Protein AF-A0A7J8P9D5-F1 (afdb_monomer_lite)

Radius of gyration: 49.07 Å; chains: 1; bounding box: 117×56×112 Å

Foldseek 3Di:
DLVVVCVPPVDPDDDDCVPVDDDPPDPDDDDDDDDDDDDDDDDDDDDDQDFDQDDFDPVLLVVVVVVVDASQLSSVLCVVLVVPDNVSSVVSCVVCVPPPCSSPRDGDGPDPDDDDDDPPPPPVNVVVVVVVVVVVVVVVVVVVVVVVVVVVVVVVVVVVVVVVVVVVVVVVVVVVVVVVVVVVVVVVVVVVVVVVVVVVVVVVQVVCVVVVHDDPDPDPDDDDDDDDDDDDPDPDDDDPDDVVNVVVVVLVVLCVVPVVCVVVSVLVVVVVCVLVVVCVVPVPDVVSVDDDCPDPSND

Secondary structure (DSSP, 8-state):
-THHHHHHH-------GGG--------------------------------------HHHHHHHHHTT--HHHHHHHHHHTTT--HHHHHHHHHHHTT-TTTTSPP---S--S----S----HHHHHHHHHHHHHHHHHHHHHHHHHHHHHHHHHHHHHHHHHHHHHHHHHHHHHHHHHHHHHHHHHHHHHHHHHHHHHHHHHHHHHHHHTTPPP------PPP---------------TT-HHHHHHHHHHHHHHHTTT-HHHHHHHHHHHHHHHHHHHH-TT-HHHHS--TTSTT--

Sequence (299 aa):
ESDLHTKRTGHTEFIDKTLEAAKPISLEVPKVAKESEEAIAAGSTSEPEEMVVPEVDKKLLEELEAMGFPTARATRAIHFSGNTSLEAAVNWVVEHEADPDIDQMPMVPVNRHVEASKPSLTPEEMKLKAQELRERARKKKEEEERRMEREREKERIRVGKELLEAKRIEEENERKRLVALRKAEKEEEKRAREKIRQKLEEDKAERRRKLGLPPEEPSAAPKPSAPIVEEKKSALPVRPATKAEQMRECLRSLKQNHKDDDAKVKRAFQTLLTYIGNVARNPDEEKFRKIRLNNQTFQ

Organism: Gossypium raimondii (NCBI:txid29730)

InterPro domains:
  IPR009060 UBA-like superfamily [SSF46934] (36-108)
  IPR015940 Ubiquitin-associated domain [PF22562] (57-104)
  IPR015940 Ubiquitin-associated domain [PS50030] (55-96)
  IPR018997 PUB domain [PF09409] (264-299)
  IPR036339 PUB-like domain superfamily [SSF143503] (239-299)

pLDDT: mean 75.5, std 21.48, range [26.22, 97.75]

Structure (mmCIF, N/CA/C/O backbone):
data_AF-A0A7J8P9D5-F1
#
_entry.id   AF-A0A7J8P9D5-F1
#
loop_
_atom_site.group_PDB
_atom_site.id
_atom_site.type_symbol
_atom_site.label_atom_id
_atom_site.label_alt_id
_atom_site.label_comp_id
_atom_site.label_asym_id
_atom_site.label_entity_id
_atom_site.label_seq_id
_atom_site.pdbx_PDB_ins_code
_atom_site.Cartn_x
_atom_site.Cartn_y
_atom_site.Cartn_z
_atom_site.occupancy
_atom_site.B_iso_or_equiv
_atom_site.auth_seq_id
_atom_site.auth_comp_id
_at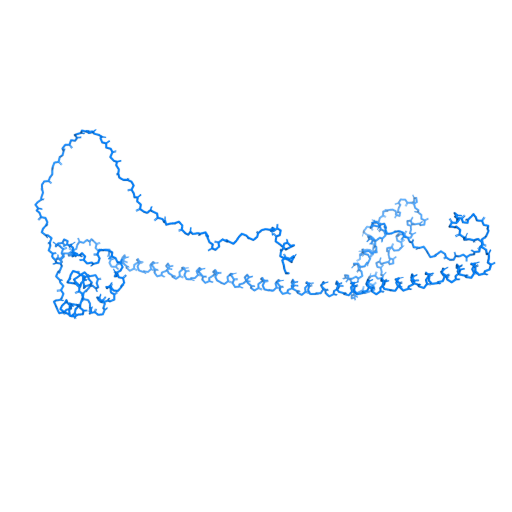om_site.auth_asym_id
_atom_site.auth_atom_id
_atom_site.pdbx_PDB_model_num
ATOM 1 N N . GLU A 1 1 ? -15.928 5.806 -24.383 1.00 53.66 1 GLU A N 1
ATOM 2 C CA . GLU A 1 1 ? -15.922 5.530 -22.925 1.00 53.66 1 GLU A CA 1
ATOM 3 C C . GLU A 1 1 ? -16.354 4.109 -22.549 1.00 53.66 1 GLU A C 1
ATOM 5 O O . GLU A 1 1 ? -15.968 3.641 -21.487 1.00 53.66 1 GLU A O 1
ATOM 10 N N . SER A 1 2 ? -17.054 3.376 -23.421 1.00 51.34 2 SER A N 1
ATOM 11 C CA . SER A 1 2 ? -17.489 1.988 -23.188 1.00 51.34 2 SER A CA 1
ATOM 12 C C . SER A 1 2 ? -16.365 0.936 -23.141 1.00 51.34 2 SER A C 1
ATOM 14 O O . SER A 1 2 ? -16.568 -0.128 -22.572 1.00 51.34 2 SER A O 1
ATOM 16 N N . ASP A 1 3 ? -15.171 1.224 -23.671 1.00 56.97 3 ASP A N 1
ATOM 17 C CA . ASP A 1 3 ? -14.065 0.247 -23.766 1.00 56.97 3 ASP A CA 1
ATOM 18 C C . ASP A 1 3 ? -13.171 0.175 -22.505 1.00 56.97 3 ASP A C 1
ATOM 20 O O . ASP A 1 3 ? -12.377 -0.747 -22.321 1.00 56.97 3 ASP A O 1
ATOM 24 N N . LEU A 1 4 ? -13.300 1.135 -21.581 1.00 60.22 4 LEU A N 1
ATOM 25 C CA . LEU A 1 4 ? -12.548 1.119 -20.316 1.00 60.22 4 LEU A CA 1
ATOM 26 C C . LEU A 1 4 ? -13.222 0.258 -19.237 1.00 60.22 4 LEU A C 1
ATOM 28 O O . LEU A 1 4 ? -12.540 -0.259 -18.352 1.00 60.22 4 LEU A O 1
ATOM 32 N N . HIS A 1 5 ? -14.544 0.083 -19.305 1.00 58.03 5 HIS A N 1
ATOM 33 C CA . HIS A 1 5 ? -15.304 -0.640 -18.284 1.00 58.03 5 HIS A CA 1
ATOM 34 C C . HIS A 1 5 ? -15.152 -2.162 -18.429 1.00 58.03 5 HIS A C 1
ATOM 36 O O . HIS A 1 5 ? -14.848 -2.857 -17.459 1.00 58.03 5 HIS A O 1
ATOM 42 N N . THR A 1 6 ? -15.227 -2.671 -19.660 1.00 60.34 6 THR A N 1
ATOM 43 C CA . THR A 1 6 ? -15.133 -4.101 -19.993 1.00 60.34 6 THR A CA 1
ATOM 44 C C . THR A 1 6 ? -13.783 -4.707 -19.614 1.00 60.34 6 THR A C 1
ATOM 46 O O . THR A 1 6 ? -13.717 -5.848 -19.159 1.00 60.34 6 THR A O 1
ATOM 49 N N . LYS A 1 7 ? -12.694 -3.929 -19.717 1.00 65.31 7 LYS A N 1
ATOM 50 C CA . LYS A 1 7 ? -11.345 -4.387 -19.339 1.00 65.31 7 LYS A CA 1
ATOM 51 C C . LYS A 1 7 ? -11.109 -4.447 -17.829 1.00 65.31 7 LYS A C 1
ATOM 53 O O . LYS A 1 7 ? -10.136 -5.069 -17.410 1.00 65.31 7 LYS A O 1
ATOM 58 N N . ARG A 1 8 ? -11.972 -3.825 -17.013 1.00 58.88 8 ARG A N 1
ATOM 59 C CA . ARG A 1 8 ? -11.829 -3.799 -15.547 1.00 58.88 8 ARG A CA 1
ATOM 60 C C . ARG A 1 8 ? -12.724 -4.808 -14.827 1.00 58.88 8 ARG A C 1
ATOM 62 O O . ARG A 1 8 ? -12.332 -5.285 -13.769 1.00 58.88 8 ARG A O 1
ATOM 69 N N . THR A 1 9 ? -13.901 -5.127 -15.364 1.00 68.75 9 THR A N 1
ATOM 70 C CA . THR A 1 9 ? -14.906 -5.969 -14.679 1.00 68.75 9 THR A CA 1
ATOM 71 C C . THR A 1 9 ? -15.190 -7.303 -15.372 1.00 68.75 9 THR A C 1
ATOM 73 O O . THR A 1 9 ? -15.834 -8.165 -14.776 1.00 68.75 9 THR A O 1
ATOM 76 N N . GLY A 1 10 ? -14.722 -7.505 -16.611 1.00 66.38 10 GLY A N 1
ATOM 77 C CA . GLY A 1 10 ? -14.919 -8.752 -17.363 1.00 66.38 10 GLY A CA 1
ATOM 78 C C . GLY A 1 10 ? -16.377 -9.067 -17.725 1.00 66.38 10 GLY A C 1
ATOM 79 O O . GLY A 1 10 ? -16.640 -10.125 -18.283 1.00 66.38 10 GLY A O 1
ATOM 80 N N . HIS A 1 11 ? -17.320 -8.170 -17.424 1.00 61.81 11 HIS A N 1
ATOM 81 C CA . HIS A 1 11 ? -18.722 -8.286 -17.812 1.00 61.81 11 HIS A CA 1
ATOM 82 C C . HIS A 1 11 ? -18.954 -7.482 -19.089 1.00 61.81 11 HIS A C 1
ATOM 84 O O . HIS A 1 11 ? -18.690 -6.281 -19.132 1.00 61.81 11 HIS A O 1
ATOM 90 N N . THR A 1 12 ? -19.413 -8.162 -20.137 1.00 62.88 12 THR A N 1
ATOM 91 C CA . THR A 1 12 ? -19.649 -7.577 -21.463 1.00 62.88 12 THR A CA 1
ATOM 92 C C . THR A 1 12 ? -21.028 -6.945 -21.608 1.00 62.88 12 THR A C 1
ATOM 94 O O . THR A 1 12 ? -21.230 -6.187 -22.549 1.00 62.88 12 THR A O 1
ATOM 97 N N . GLU A 1 13 ? -21.955 -7.201 -20.680 1.00 57.09 13 GLU A N 1
ATOM 98 C CA . GLU A 1 13 ? -23.316 -6.666 -20.737 1.00 57.09 13 GLU A CA 1
ATOM 99 C C . GLU A 1 13 ? -23.714 -5.986 -19.425 1.00 57.09 13 GLU A C 1
ATOM 101 O O . GLU A 1 13 ? -23.643 -6.566 -18.338 1.00 57.09 13 GLU A O 1
ATOM 106 N N . PHE A 1 14 ? -24.118 -4.722 -19.541 1.00 53.97 14 PHE A N 1
ATOM 107 C CA . PHE A 1 14 ? -24.710 -3.942 -18.464 1.00 53.97 14 PHE A CA 1
ATOM 108 C C . PHE A 1 14 ? -26.198 -4.294 -18.390 1.00 53.97 14 PHE A C 1
ATOM 110 O O . PHE A 1 14 ? -26.999 -3.813 -19.187 1.00 53.97 14 PHE A O 1
ATOM 117 N N . ILE A 1 15 ? -26.557 -5.182 -17.462 1.00 59.28 15 ILE A N 1
ATOM 118 C CA . ILE A 1 15 ? -27.955 -5.523 -17.185 1.00 59.28 15 ILE A CA 1
ATOM 119 C C . ILE A 1 15 ? -28.484 -4.489 -16.193 1.00 59.28 15 ILE A C 1
ATOM 121 O O . ILE A 1 15 ? -28.208 -4.570 -14.993 1.00 59.28 15 ILE A O 1
ATOM 125 N N . ASP A 1 16 ? -29.219 -3.506 -16.703 1.00 58.12 16 ASP A N 1
ATOM 126 C CA . ASP A 1 16 ? -29.874 -2.488 -15.890 1.00 58.12 16 ASP A CA 1
ATOM 127 C C . ASP A 1 16 ? -31.080 -3.114 -15.163 1.00 58.12 16 ASP A C 1
ATOM 129 O O . ASP A 1 16 ? -32.119 -3.402 -15.754 1.00 58.12 16 ASP A O 1
ATOM 133 N N . LYS A 1 17 ? -30.916 -3.404 -13.867 1.00 60.00 17 LYS A N 1
ATOM 134 C CA . LYS A 1 17 ? -31.937 -4.042 -13.006 1.00 60.00 17 LYS A CA 1
ATOM 135 C C . LYS A 1 17 ? -32.927 -3.046 -12.400 1.00 60.00 17 LYS A C 1
ATOM 137 O O . LYS A 1 17 ? -33.720 -3.403 -11.536 1.00 60.00 17 LYS A O 1
ATOM 142 N N . THR A 1 18 ? -32.900 -1.796 -12.848 1.00 56.72 18 THR A N 1
ATOM 143 C CA . THR A 1 18 ? -33.779 -0.729 -12.352 1.00 56.72 18 THR A CA 1
ATOM 144 C C . THR A 1 18 ? -35.230 -0.852 -12.836 1.00 56.72 18 THR A C 1
ATOM 146 O O . THR A 1 18 ? -36.097 -0.151 -12.323 1.00 56.72 18 THR A O 1
ATOM 149 N N . LEU A 1 19 ? -35.521 -1.785 -13.754 1.00 51.50 19 LEU A N 1
ATOM 150 C CA . LEU A 1 19 ? -36.872 -2.086 -14.248 1.00 51.50 19 LEU A CA 1
ATOM 151 C C . LEU A 1 19 ? -37.389 -3.481 -13.855 1.00 51.50 19 LEU A C 1
ATOM 153 O O . LEU A 1 19 ? -38.395 -3.934 -14.404 1.00 51.50 19 LEU A O 1
ATOM 157 N N . GLU A 1 20 ? -36.754 -4.173 -12.902 1.00 50.31 20 GLU A N 1
ATOM 158 C CA . GLU A 1 20 ? -37.342 -5.390 -12.333 1.00 50.31 20 GLU A CA 1
ATOM 159 C C . GLU A 1 20 ? -38.476 -4.989 -11.378 1.00 50.31 20 GLU A C 1
ATOM 161 O O . GLU A 1 20 ? -38.286 -4.753 -10.186 1.00 50.31 20 GLU A O 1
ATOM 166 N N . ALA A 1 21 ? -39.663 -4.824 -11.965 1.00 53.09 21 ALA A N 1
ATOM 167 C CA . ALA A 1 21 ? -40.909 -4.527 -11.283 1.00 53.09 21 ALA A CA 1
ATOM 168 C C . ALA A 1 21 ? -41.077 -5.432 -10.055 1.00 53.09 21 ALA A C 1
ATOM 170 O O . ALA A 1 21 ? -41.112 -6.661 -10.164 1.00 53.09 21 ALA A O 1
ATOM 171 N N . ALA A 1 22 ? -41.189 -4.799 -8.885 1.00 53.84 22 ALA A N 1
ATOM 172 C CA . ALA A 1 22 ? -41.556 -5.450 -7.642 1.00 53.84 22 ALA A CA 1
ATOM 173 C C . ALA A 1 22 ? -42.839 -6.260 -7.868 1.00 53.84 22 ALA A C 1
ATOM 175 O O . ALA A 1 22 ? -43.910 -5.705 -8.120 1.00 53.84 22 ALA A O 1
ATOM 176 N N . LYS A 1 23 ? -42.726 -7.589 -7.810 1.00 53.88 23 LYS A N 1
ATOM 177 C CA . LYS A 1 23 ? -43.894 -8.467 -7.785 1.00 53.88 23 LYS A CA 1
ATOM 178 C C . LYS A 1 23 ? -44.670 -8.153 -6.502 1.00 53.88 23 LYS A C 1
ATOM 180 O O . LYS A 1 23 ? -44.060 -8.204 -5.430 1.00 53.88 23 LYS A O 1
ATOM 185 N N . PRO A 1 24 ? -45.972 -7.830 -6.572 1.00 49.53 24 PRO A N 1
ATOM 186 C CA . PRO A 1 24 ? -46.763 -7.638 -5.370 1.00 49.53 24 PRO A CA 1
ATOM 187 C C . PRO A 1 24 ? -46.817 -8.963 -4.607 1.00 49.53 24 PRO A C 1
ATOM 189 O O . PRO A 1 24 ? -47.145 -10.012 -5.164 1.00 49.53 24 PRO A O 1
ATOM 192 N N . ILE A 1 25 ? -46.447 -8.915 -3.332 1.00 48.81 25 ILE A N 1
ATOM 193 C CA . ILE A 1 25 ? -46.597 -10.030 -2.402 1.00 48.81 25 ILE A CA 1
ATOM 194 C C . ILE A 1 25 ? -48.102 -10.217 -2.191 1.00 48.81 25 ILE A C 1
ATOM 196 O O . ILE A 1 25 ? -48.744 -9.440 -1.491 1.00 48.81 25 ILE A O 1
ATOM 200 N N . SER A 1 26 ? -48.666 -11.222 -2.859 1.00 42.03 26 SER A N 1
ATOM 201 C CA . SER A 1 26 ? -50.060 -11.630 -2.704 1.00 42.03 26 SER A CA 1
ATOM 202 C C . SER A 1 26 ? -50.212 -12.355 -1.365 1.00 42.03 26 SER A C 1
ATOM 204 O O . SER A 1 26 ? -49.822 -13.513 -1.225 1.00 42.03 26 SER A O 1
ATOM 206 N N . LEU A 1 27 ? -50.743 -11.650 -0.368 1.00 46.91 27 LEU A N 1
ATOM 207 C CA . LEU A 1 27 ? -51.207 -12.202 0.904 1.00 46.91 27 LEU A CA 1
ATOM 208 C C . LEU A 1 27 ? -52.627 -12.754 0.707 1.00 46.91 27 LEU A C 1
ATOM 210 O O . LEU A 1 27 ? -53.609 -12.135 1.095 1.00 46.91 27 LEU A O 1
ATOM 214 N N . GLU A 1 28 ? -52.736 -13.928 0.090 1.00 41.03 28 GLU A N 1
ATOM 215 C CA . GLU A 1 28 ? -53.958 -14.734 0.148 1.00 41.03 28 GLU A CA 1
ATOM 216 C C . GLU A 1 28 ? -53.620 -16.123 0.686 1.00 41.03 28 GLU A C 1
ATOM 218 O O . GLU A 1 28 ? -52.941 -16.932 0.053 1.00 41.03 28 GLU A O 1
ATOM 223 N N . VAL A 1 29 ? -54.085 -16.373 1.909 1.00 41.31 29 VAL A N 1
ATOM 224 C CA . VAL A 1 29 ? -54.093 -17.687 2.548 1.00 41.31 29 VAL A CA 1
ATOM 225 C C . VAL A 1 29 ? -55.189 -18.523 1.877 1.00 41.31 29 VAL A C 1
ATOM 227 O O . VAL A 1 29 ? -56.351 -18.111 1.904 1.00 41.31 29 VAL A O 1
ATOM 230 N N . PRO A 1 30 ? -54.884 -19.699 1.300 1.00 33.50 30 PRO A N 1
ATOM 231 C CA . PRO A 1 30 ? -55.913 -20.554 0.734 1.00 33.50 30 PRO A CA 1
ATOM 232 C C . PRO A 1 30 ? -56.702 -21.231 1.861 1.00 33.50 30 PRO A C 1
ATOM 234 O O . PRO A 1 30 ? -56.161 -21.982 2.672 1.00 33.50 30 PRO A O 1
ATOM 237 N N . LYS A 1 31 ? -58.012 -20.978 1.886 1.00 42.66 31 LYS A N 1
ATOM 238 C CA . LYS A 1 31 ? -59.013 -21.696 2.682 1.00 42.66 31 LYS A CA 1
ATOM 239 C C . LYS A 1 31 ? -59.861 -22.559 1.752 1.00 42.66 31 LYS A C 1
ATOM 241 O O . LYS A 1 31 ? -60.672 -21.975 1.052 1.00 42.66 31 LYS A O 1
ATOM 246 N N . VAL A 1 32 ? -59.744 -23.894 1.820 1.00 30.39 32 VAL A N 1
ATOM 247 C CA . VAL A 1 32 ? -60.797 -24.917 1.549 1.00 30.39 32 VAL A CA 1
ATOM 248 C C . VAL A 1 32 ? -60.317 -26.244 2.196 1.00 30.39 32 VAL A C 1
ATOM 250 O O . VAL A 1 32 ? -59.223 -26.684 1.870 1.00 30.39 32 VAL A O 1
ATOM 253 N N . ALA A 1 33 ? -60.900 -26.725 3.312 1.00 29.89 33 ALA A N 1
ATOM 254 C CA . ALA A 1 33 ? -62.003 -27.716 3.466 1.00 29.89 33 ALA A CA 1
ATOM 255 C C . ALA A 1 33 ? -61.646 -29.145 2.952 1.00 29.89 33 ALA A C 1
ATOM 257 O O . ALA A 1 33 ? -61.038 -29.244 1.898 1.00 29.89 33 ALA A O 1
ATOM 258 N N . LYS A 1 34 ? -61.994 -30.295 3.567 1.00 30.23 34 LYS A N 1
ATOM 259 C CA . LYS A 1 34 ? -63.164 -30.681 4.389 1.00 30.23 34 LYS A CA 1
ATOM 260 C C . LYS A 1 34 ? -63.033 -32.159 4.895 1.00 30.23 34 LYS A C 1
ATOM 262 O O . LYS A 1 34 ? -62.259 -32.897 4.300 1.00 30.23 34 LYS A O 1
ATOM 267 N N . GLU A 1 35 ? -63.891 -32.547 5.863 1.00 27.75 35 GLU A N 1
ATOM 268 C CA . GLU A 1 35 ? -64.379 -33.916 6.258 1.00 27.75 35 GLU A CA 1
ATOM 269 C C . GLU A 1 35 ? -63.532 -34.771 7.239 1.00 27.75 35 GLU A C 1
ATOM 271 O O . GLU A 1 35 ? -62.318 -34.808 7.114 1.00 27.75 35 GLU A O 1
ATOM 276 N N . SER A 1 36 ? -64.058 -35.508 8.240 1.00 28.72 36 SER A N 1
ATOM 277 C CA . SER A 1 36 ? -65.415 -35.785 8.779 1.00 28.72 36 SER A CA 1
ATOM 278 C C . SER A 1 36 ? -65.296 -36.679 10.046 1.00 28.72 36 SER A C 1
ATOM 280 O O . SER A 1 36 ? -64.463 -37.577 10.012 1.00 28.72 36 SER A O 1
ATOM 282 N N . GLU A 1 37 ? -66.165 -36.469 11.058 1.00 28.94 37 GLU A N 1
ATOM 283 C CA . GLU A 1 37 ? -66.550 -37.346 12.215 1.00 28.94 37 GLU A CA 1
ATOM 284 C C . GLU A 1 37 ? -65.429 -37.832 13.180 1.00 28.94 37 GLU A C 1
ATOM 286 O O . GLU A 1 37 ? -64.295 -38.029 12.779 1.00 28.94 37 GLU A O 1
ATOM 291 N N . GLU A 1 38 ? -65.577 -38.001 14.502 1.00 28.92 38 GLU A N 1
ATOM 292 C CA . GLU A 1 38 ? -66.699 -38.381 15.372 1.00 28.92 38 GLU A CA 1
ATOM 293 C C . GLU A 1 38 ? -66.294 -38.112 16.857 1.00 28.92 38 GLU A C 1
ATOM 295 O O . GLU A 1 38 ? -65.116 -38.240 17.172 1.00 28.92 38 GLU A O 1
ATOM 300 N N . ALA A 1 39 ? -67.265 -37.764 17.727 1.00 30.02 39 ALA A N 1
ATOM 301 C CA . ALA A 1 39 ? -67.346 -37.895 19.211 1.00 30.02 39 ALA A CA 1
ATOM 302 C C . ALA A 1 39 ? -66.131 -37.500 20.114 1.00 30.02 39 ALA A C 1
ATOM 304 O O . ALA A 1 39 ? -64.988 -37.826 19.850 1.00 30.02 39 ALA A O 1
ATOM 305 N N . ILE A 1 40 ? -66.252 -36.853 21.285 1.00 31.23 40 ILE A N 1
ATOM 306 C CA . ILE A 1 40 ? -67.108 -37.154 22.447 1.00 31.23 40 ILE A CA 1
ATOM 307 C C . ILE A 1 40 ? -67.129 -35.956 23.426 1.00 31.23 40 ILE A C 1
ATOM 309 O O . ILE A 1 40 ? -66.204 -35.151 23.495 1.00 31.23 40 ILE A O 1
ATOM 313 N N . ALA A 1 41 ? -68.206 -35.907 24.205 1.00 28.64 41 ALA A N 1
ATOM 314 C CA . ALA A 1 41 ? -68.632 -34.909 25.179 1.00 28.64 41 ALA A CA 1
ATOM 315 C C . ALA A 1 41 ? -67.698 -34.626 26.376 1.00 28.64 41 ALA A C 1
ATOM 317 O O . ALA A 1 41 ? -67.097 -35.544 26.925 1.00 28.64 41 ALA A O 1
ATOM 318 N N . ALA A 1 42 ? -67.754 -33.388 26.884 1.00 28.92 42 ALA A N 1
ATOM 319 C CA . ALA A 1 42 ? -68.063 -33.079 28.291 1.00 28.92 42 ALA A CA 1
ATOM 320 C C . ALA A 1 42 ? -68.259 -31.560 28.455 1.00 28.92 42 ALA A C 1
ATOM 322 O O . ALA A 1 42 ? -67.351 -30.774 28.194 1.00 28.92 42 ALA A O 1
ATOM 323 N N . GLY A 1 43 ? -69.466 -31.148 28.845 1.00 27.45 43 GLY A N 1
ATOM 324 C CA . GLY A 1 43 ? -69.820 -29.747 29.051 1.00 27.45 43 GLY A CA 1
ATOM 325 C C . GLY A 1 43 ? -69.340 -29.181 30.388 1.00 27.45 43 GLY A C 1
ATOM 326 O O . GLY A 1 43 ? -69.176 -29.906 31.365 1.00 27.45 43 GLY A O 1
ATOM 327 N N . SER A 1 44 ? -69.212 -27.857 30.433 1.00 26.22 44 SER A N 1
ATOM 328 C CA . SER A 1 44 ? -69.461 -27.066 31.636 1.00 26.22 44 SER A CA 1
ATOM 329 C C . SER A 1 44 ? -69.995 -25.703 31.203 1.00 26.22 44 SER A C 1
ATOM 331 O O . SER A 1 44 ? -69.341 -24.963 30.476 1.00 26.22 44 SER A O 1
ATOM 333 N N . THR A 1 45 ? -71.228 -25.426 31.600 1.00 34.88 45 THR A N 1
ATOM 334 C CA . THR A 1 45 ? -71.980 -24.183 31.407 1.00 34.88 45 THR A CA 1
ATOM 335 C C . THR A 1 45 ? -71.454 -23.063 32.308 1.00 34.88 45 THR A C 1
ATOM 337 O O . THR A 1 45 ? -71.314 -23.288 33.509 1.00 34.88 45 THR A O 1
ATOM 340 N N . SER A 1 46 ? -71.279 -21.852 31.771 1.00 28.25 46 SER A N 1
ATOM 341 C CA . SER A 1 46 ? -71.377 -20.597 32.532 1.00 28.25 46 SER A CA 1
ATOM 342 C C . SER A 1 46 ? -71.786 -19.434 31.615 1.00 28.25 46 SER A C 1
ATOM 344 O O . SER A 1 46 ? -71.378 -19.374 30.461 1.00 28.25 46 SER A O 1
ATOM 346 N N . GLU A 1 47 ? -72.650 -18.587 32.163 1.00 30.28 47 GLU A N 1
ATOM 347 C CA . GLU A 1 47 ? -73.489 -17.503 31.620 1.00 30.28 47 GLU A CA 1
ATOM 348 C C . GLU A 1 47 ? -72.749 -16.338 30.901 1.00 30.28 47 GLU A C 1
ATOM 350 O O . GLU A 1 47 ? -71.519 -16.335 30.874 1.00 30.28 47 GLU A O 1
ATOM 355 N N . PRO A 1 48 ? -73.460 -15.386 30.242 1.00 36.88 48 PRO A N 1
ATOM 356 C CA . PRO A 1 48 ? -72.881 -14.515 29.222 1.00 36.88 48 PRO A CA 1
ATOM 357 C C . PRO A 1 48 ? -72.004 -13.425 29.847 1.00 36.88 48 PRO A C 1
ATOM 359 O O . PRO A 1 48 ? -72.447 -12.692 30.728 1.00 36.88 48 PRO A O 1
ATOM 362 N N . GLU A 1 49 ? -70.767 -13.285 29.364 1.00 36.91 49 GLU A N 1
ATOM 363 C CA . GLU A 1 49 ? -69.927 -12.136 29.704 1.00 36.91 49 GLU A CA 1
ATOM 364 C C . GLU A 1 49 ? -70.526 -10.869 29.080 1.00 36.91 49 GLU A C 1
ATOM 366 O O . GLU A 1 49 ? -70.540 -10.686 27.860 1.00 36.91 49 GLU A O 1
ATOM 371 N N . GLU A 1 50 ? -71.054 -9.995 29.932 1.00 45.97 50 GLU A N 1
ATOM 372 C CA . GLU A 1 50 ? -71.526 -8.667 29.558 1.00 45.97 50 GLU A CA 1
ATOM 373 C C . GLU A 1 50 ? -70.318 -7.811 29.140 1.00 45.97 50 GLU A C 1
ATOM 375 O O . GLU A 1 50 ? -69.485 -7.408 29.954 1.00 45.97 50 GLU A O 1
ATOM 380 N N . MET A 1 51 ? -70.187 -7.572 27.834 1.00 45.19 51 MET A N 1
ATOM 381 C CA . MET A 1 51 ? -69.131 -6.736 27.266 1.00 45.19 51 MET A CA 1
ATOM 382 C C . MET A 1 51 ? -69.531 -5.265 27.374 1.00 45.19 51 MET A C 1
ATOM 384 O O . MET A 1 51 ? -70.378 -4.792 26.617 1.00 45.19 51 MET A O 1
ATOM 388 N N . VAL A 1 52 ? -68.926 -4.541 28.317 1.00 55.44 52 VAL A N 1
ATOM 389 C CA . VAL A 1 52 ? -69.224 -3.124 28.569 1.00 55.44 52 VAL A CA 1
ATOM 390 C C . VAL A 1 52 ? -68.039 -2.249 28.157 1.00 55.44 52 VAL A C 1
ATOM 392 O O . VAL A 1 52 ? -66.878 -2.624 28.315 1.00 55.44 52 VAL A O 1
ATOM 395 N N . VAL A 1 53 ? -68.350 -1.080 27.594 1.00 56.88 53 VAL A N 1
ATOM 396 C CA . VAL A 1 53 ? -67.379 -0.064 27.161 1.00 56.88 53 VAL A CA 1
ATOM 397 C C . VAL A 1 53 ? -66.518 0.377 28.357 1.00 56.88 53 VAL A C 1
ATOM 399 O O . VAL A 1 53 ? -67.089 0.682 29.407 1.00 56.88 53 VAL A O 1
ATOM 402 N N . PRO A 1 54 ? -65.175 0.427 28.233 1.00 64.50 54 PRO A N 1
ATOM 403 C CA . PRO A 1 54 ? -64.311 0.849 29.330 1.00 64.50 54 PRO A CA 1
ATOM 404 C C . PRO A 1 54 ? -64.654 2.260 29.819 1.00 64.50 54 PRO A C 1
ATOM 406 O O . PRO A 1 54 ? -64.892 3.175 29.030 1.00 64.50 54 PRO A O 1
ATOM 409 N N . GLU A 1 55 ? -64.660 2.430 31.141 1.00 65.00 55 GLU A N 1
ATOM 410 C CA . GLU A 1 55 ? -64.936 3.711 31.785 1.00 65.00 55 GLU A CA 1
ATOM 411 C C . GLU A 1 55 ? -63.744 4.660 31.578 1.00 65.00 55 GLU A C 1
ATOM 413 O O . GLU A 1 55 ? -62.677 4.500 32.171 1.00 65.00 55 GLU A O 1
ATOM 418 N N . VAL A 1 56 ? -63.917 5.627 30.676 1.00 76.12 56 VAL A N 1
ATOM 419 C CA . VAL A 1 56 ? -62.928 6.657 30.326 1.00 76.12 56 VAL A CA 1
ATOM 420 C C . VAL A 1 56 ? -63.368 8.029 30.832 1.00 76.12 56 VAL A C 1
ATOM 422 O O . VAL A 1 56 ? -64.562 8.303 30.976 1.00 76.12 56 VAL A O 1
ATOM 425 N N . ASP A 1 57 ? -62.402 8.911 31.100 1.00 83.75 57 ASP A N 1
ATOM 426 C CA . ASP A 1 57 ? -62.680 10.267 31.574 1.00 83.75 57 ASP A CA 1
ATOM 427 C C . ASP A 1 57 ? -63.492 11.067 30.549 1.00 83.75 57 ASP A C 1
ATOM 429 O O . ASP A 1 57 ? -63.002 11.435 29.481 1.00 83.75 57 ASP A O 1
ATOM 433 N N . LYS A 1 58 ? -64.739 11.390 30.913 1.00 84.88 58 LYS A N 1
ATOM 434 C CA . LYS A 1 58 ? -65.721 12.046 30.030 1.00 84.88 58 LYS A CA 1
ATOM 435 C C . LYS A 1 58 ? -65.228 13.375 29.453 1.00 84.88 58 LYS A C 1
ATOM 437 O O . LYS A 1 58 ? -65.536 13.690 28.316 1.00 84.88 58 LYS A O 1
ATOM 442 N N . LYS A 1 59 ? -64.412 14.119 30.208 1.00 87.00 59 LYS A N 1
ATOM 443 C CA . LYS A 1 59 ? -63.832 15.395 29.758 1.00 87.00 59 LYS A CA 1
ATOM 444 C C . LYS A 1 59 ? -62.829 15.213 28.615 1.00 87.00 59 LYS A C 1
ATOM 446 O O . LYS A 1 59 ? -62.898 15.933 27.631 1.00 87.00 59 LYS A O 1
ATOM 451 N N . LEU A 1 60 ? -61.931 14.231 28.731 1.00 87.19 60 LEU A N 1
ATOM 452 C CA . LEU A 1 60 ? -60.958 13.921 27.677 1.00 87.19 60 LEU A CA 1
ATOM 453 C C . LEU A 1 60 ? -61.653 13.327 26.448 1.00 87.19 60 LEU A C 1
ATOM 455 O O . LEU A 1 60 ? -61.233 13.575 25.321 1.00 87.19 60 LEU A O 1
ATOM 459 N N . LEU A 1 61 ? -62.729 12.565 26.666 1.00 88.25 61 LEU A N 1
ATOM 460 C CA . LEU A 1 61 ? -63.549 12.019 25.590 1.00 88.25 61 LEU A CA 1
ATOM 461 C C . LEU A 1 61 ? -64.240 13.136 24.795 1.00 88.25 61 LEU A C 1
ATOM 463 O O . LEU A 1 61 ? -64.096 13.172 23.579 1.00 88.25 61 LEU A O 1
ATOM 467 N N . GLU A 1 62 ? -64.904 14.077 25.473 1.00 90.38 62 GLU A N 1
ATOM 468 C CA . GLU A 1 62 ? -65.545 15.242 24.844 1.00 90.38 62 GLU A CA 1
ATOM 469 C C . GLU A 1 62 ? -64.539 16.116 24.075 1.00 90.38 62 GLU A C 1
ATOM 471 O O . GLU A 1 62 ? -64.843 16.593 22.984 1.00 90.38 62 GLU A O 1
ATOM 476 N N . GLU A 1 63 ? -63.325 16.307 24.602 1.00 91.31 63 GLU A N 1
ATOM 477 C CA . GLU A 1 63 ? -62.262 17.064 23.924 1.00 91.31 63 GLU A CA 1
ATOM 478 C C . GLU A 1 63 ? -61.764 16.360 22.650 1.00 91.31 63 GLU A C 1
ATOM 480 O O . GLU A 1 63 ? -61.601 17.007 21.614 1.00 91.31 63 GLU A O 1
ATOM 485 N N . LEU A 1 64 ? -61.573 15.036 22.682 1.00 88.81 64 LEU A N 1
ATOM 486 C CA . LEU A 1 64 ? -61.192 14.259 21.495 1.00 88.81 64 LEU A CA 1
ATOM 487 C C . LEU A 1 64 ? -62.323 14.185 20.459 1.00 88.81 64 LEU A C 1
ATOM 489 O O . LEU A 1 64 ? -62.057 14.245 19.256 1.00 88.81 64 LEU A O 1
ATOM 493 N N . GLU A 1 65 ? -63.576 14.108 20.904 1.00 90.38 65 GLU A N 1
ATOM 494 C CA . GLU A 1 65 ? -64.749 14.194 20.030 1.00 90.38 65 GLU A CA 1
ATOM 495 C C . GLU A 1 65 ? -64.870 15.586 19.394 1.00 90.38 65 GLU A C 1
ATOM 497 O O . GLU A 1 65 ? -65.138 15.695 18.196 1.00 90.38 65 GLU A O 1
ATOM 502 N N . ALA A 1 66 ? -64.583 16.655 20.146 1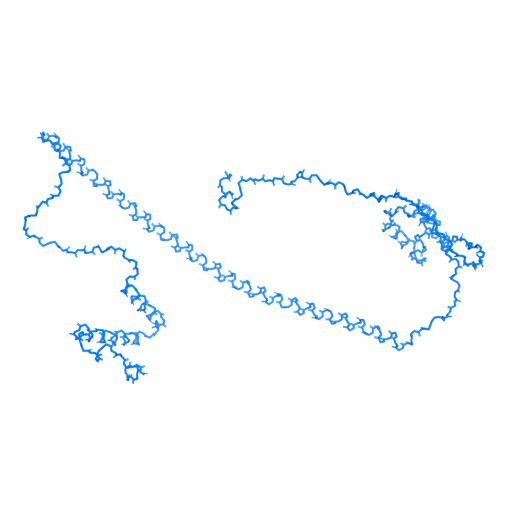.00 91.25 66 ALA A N 1
ATOM 503 C CA . ALA A 1 66 ? -64.531 18.021 19.626 1.00 91.25 66 ALA A CA 1
ATOM 504 C C . ALA A 1 66 ? -63.404 18.222 18.594 1.00 91.25 66 ALA A C 1
ATOM 506 O O . ALA A 1 66 ? -63.548 19.033 17.678 1.00 91.25 66 ALA A O 1
ATOM 507 N N . MET A 1 67 ? -62.306 17.461 18.702 1.00 86.94 67 MET A N 1
ATOM 508 C CA . MET A 1 67 ? -61.239 17.394 17.691 1.00 86.94 67 MET A CA 1
ATOM 509 C C . MET A 1 67 ? -61.610 16.548 16.460 1.00 86.94 67 MET A C 1
ATOM 511 O O . MET A 1 67 ? -60.875 16.558 15.472 1.00 86.94 67 MET A O 1
ATOM 515 N N . GLY A 1 68 ? -62.749 15.849 16.487 1.00 87.19 68 GLY A N 1
ATOM 516 C CA . GLY A 1 68 ? -63.266 15.059 15.371 1.00 87.19 68 GLY A CA 1
ATOM 517 C C . GLY A 1 68 ? -62.836 13.592 15.366 1.00 87.19 68 GLY A C 1
ATOM 518 O O . GLY A 1 68 ? -63.021 12.916 14.352 1.00 87.19 68 GLY A O 1
ATOM 519 N N . PHE A 1 69 ? -62.275 13.074 16.463 1.00 88.56 69 PHE A N 1
ATOM 520 C CA . PHE A 1 69 ? -61.987 11.645 16.574 1.00 88.56 69 PHE A CA 1
ATOM 521 C C . PHE A 1 69 ? -63.269 10.854 16.895 1.00 88.56 69 PHE A C 1
ATOM 523 O O . PHE A 1 69 ? -64.033 11.268 17.767 1.00 88.56 69 PHE A O 1
ATOM 530 N N . PRO A 1 70 ? -63.517 9.700 16.241 1.00 89.88 70 PRO A N 1
ATOM 531 C CA . PRO A 1 70 ? -64.649 8.838 16.578 1.00 89.88 70 PRO A CA 1
ATOM 532 C C . PRO A 1 70 ? -64.602 8.385 18.041 1.00 89.88 70 PRO A C 1
ATOM 534 O O . PRO A 1 70 ? -63.531 8.031 18.536 1.00 89.88 70 PRO A O 1
ATOM 537 N N . THR A 1 71 ? -65.756 8.299 18.709 1.00 86.88 71 THR A N 1
ATOM 538 C CA . THR A 1 71 ? -65.861 7.885 20.123 1.00 86.88 71 THR A CA 1
ATOM 539 C C . THR A 1 71 ? -65.123 6.573 20.399 1.00 86.88 71 THR A C 1
ATOM 541 O O . THR A 1 71 ? -64.386 6.479 21.371 1.00 86.88 71 THR A O 1
ATOM 544 N N . ALA A 1 72 ? -65.220 5.581 19.506 1.00 85.94 72 ALA A N 1
ATOM 545 C CA . ALA A 1 72 ? -64.510 4.307 19.647 1.00 85.94 72 ALA A CA 1
ATOM 546 C C . ALA A 1 72 ? -62.979 4.479 19.701 1.00 85.94 72 ALA A C 1
ATOM 548 O O . ALA A 1 72 ? -62.316 3.922 20.579 1.00 85.94 72 ALA A O 1
ATOM 549 N N . ARG A 1 73 ? -62.433 5.305 18.802 1.00 87.50 73 ARG A N 1
ATOM 550 C CA . ARG A 1 73 ? -61.006 5.633 18.721 1.00 87.50 73 ARG A CA 1
ATOM 551 C C . ARG A 1 73 ? -60.555 6.448 19.930 1.00 87.50 73 ARG A C 1
ATOM 553 O O . ARG A 1 73 ? -59.509 6.160 20.503 1.00 87.50 73 ARG A O 1
ATOM 560 N N . ALA A 1 74 ? -61.356 7.428 20.343 1.00 88.69 74 ALA A N 1
ATOM 561 C CA . ALA A 1 74 ? -61.079 8.273 21.498 1.00 88.69 74 ALA A CA 1
ATOM 562 C C . ALA A 1 74 ? -61.088 7.468 22.809 1.00 88.69 74 ALA A C 1
ATOM 564 O O . ALA A 1 74 ? -60.137 7.539 23.582 1.00 88.69 74 ALA A O 1
ATOM 565 N N . THR A 1 75 ? -62.095 6.618 23.025 1.00 86.31 75 THR A N 1
ATOM 566 C CA . THR A 1 75 ? -62.161 5.701 24.172 1.00 86.31 75 THR A CA 1
ATOM 567 C C . THR A 1 75 ? -60.967 4.748 24.192 1.00 86.31 75 THR A C 1
ATOM 569 O O . THR A 1 75 ? -60.351 4.553 25.240 1.00 86.31 75 THR A O 1
ATOM 572 N N . ARG A 1 76 ? -60.589 4.190 23.036 1.00 84.81 76 ARG A N 1
ATOM 573 C CA . ARG A 1 76 ? -59.422 3.309 22.909 1.00 84.81 76 ARG A CA 1
ATOM 574 C C . ARG A 1 76 ? -58.128 4.042 23.255 1.00 84.81 76 ARG A C 1
ATOM 576 O O . ARG A 1 76 ? -57.351 3.555 24.073 1.00 84.81 76 ARG A O 1
ATOM 583 N N . ALA A 1 77 ? -57.940 5.237 22.711 1.00 86.56 77 ALA A N 1
ATOM 584 C CA . ALA A 1 77 ? -56.774 6.063 22.972 1.00 86.56 77 ALA A CA 1
ATOM 585 C C . ALA A 1 77 ? -56.654 6.479 24.435 1.00 86.56 77 ALA A C 1
ATOM 587 O O . ALA A 1 77 ? -55.576 6.370 25.015 1.00 86.56 77 ALA A O 1
ATOM 588 N N . ILE A 1 78 ? -57.750 6.901 25.063 1.00 87.69 78 ILE A N 1
ATOM 589 C CA . ILE A 1 78 ? -57.758 7.275 26.481 1.00 87.69 78 ILE A CA 1
ATOM 590 C C . ILE A 1 78 ? -57.422 6.053 27.345 1.00 87.69 78 ILE A C 1
ATOM 592 O O . ILE A 1 78 ? -56.557 6.129 28.217 1.00 87.69 78 ILE A O 1
ATOM 596 N N . HIS A 1 79 ? -58.011 4.899 27.032 1.00 84.75 79 HIS A N 1
ATOM 597 C CA . HIS A 1 79 ? -57.768 3.661 27.763 1.00 84.75 79 HIS A CA 1
ATOM 598 C C . HIS A 1 79 ? -56.308 3.180 27.651 1.00 84.75 79 HIS A C 1
ATOM 600 O O . HIS A 1 79 ? -55.693 2.829 28.658 1.00 84.75 79 HIS A O 1
ATOM 606 N N . PHE A 1 80 ? -55.719 3.183 26.448 1.00 82.69 80 PHE A N 1
ATOM 607 C CA . PHE A 1 80 ? -54.334 2.730 26.244 1.00 82.69 80 PHE A CA 1
ATOM 608 C C . PHE A 1 80 ? -53.271 3.774 26.616 1.00 82.69 80 PHE A C 1
ATOM 610 O O . PHE A 1 80 ? -52.165 3.393 26.997 1.00 82.69 80 PHE A O 1
ATOM 617 N N . SER A 1 81 ? -53.606 5.067 26.595 1.00 84.88 81 SER A N 1
ATOM 618 C CA . SER A 1 81 ? -52.769 6.138 27.167 1.00 84.88 81 SER A CA 1
ATOM 619 C C . SER A 1 81 ? -52.861 6.228 28.699 1.00 84.88 81 SER A C 1
ATOM 621 O O . SER A 1 81 ? -52.135 7.006 29.326 1.00 84.88 81 SER A O 1
ATOM 623 N N . GLY A 1 82 ? -53.725 5.410 29.315 1.00 80.75 82 GLY A N 1
ATOM 624 C CA . GLY A 1 82 ? -53.858 5.274 30.762 1.00 80.75 82 GLY A CA 1
ATOM 625 C C . GLY A 1 82 ? -54.546 6.458 31.443 1.00 80.75 82 GLY A C 1
ATOM 626 O O . GLY A 1 82 ? -54.209 6.752 32.587 1.00 80.75 82 GLY A O 1
ATOM 627 N N . ASN A 1 83 ? -55.461 7.147 30.749 1.00 79.75 83 ASN A N 1
ATOM 628 C CA . ASN A 1 83 ? -56.201 8.316 31.249 1.00 79.75 83 ASN A CA 1
ATOM 629 C C . ASN A 1 83 ? -55.298 9.443 31.806 1.00 79.75 83 ASN A C 1
ATOM 631 O O . ASN A 1 83 ? -55.644 10.122 32.770 1.00 79.75 83 ASN A O 1
ATOM 635 N N . THR A 1 84 ? -54.103 9.635 31.242 1.00 81.06 84 THR A N 1
ATOM 636 C CA . THR A 1 84 ? -53.094 10.538 31.826 1.00 81.06 84 THR A CA 1
ATOM 637 C C . THR A 1 84 ? -53.219 11.991 31.359 1.00 81.06 84 THR A C 1
ATOM 639 O O . THR A 1 84 ? -53.119 12.906 32.177 1.00 81.06 84 THR A O 1
ATOM 642 N N . SER A 1 85 ? -53.431 12.227 30.062 1.00 88.25 85 SER A N 1
ATOM 643 C CA . SER A 1 85 ? -53.629 13.563 29.481 1.00 88.25 85 SER A CA 1
ATOM 644 C C . SER A 1 85 ? -54.224 13.491 28.068 1.00 88.25 85 SER A C 1
ATOM 646 O O . SER A 1 85 ? -54.144 12.453 27.407 1.00 88.25 85 SER A O 1
ATOM 648 N N . LEU A 1 86 ? -54.781 14.611 27.581 1.00 88.94 86 LEU A N 1
ATOM 649 C CA . LEU A 1 86 ? -55.279 14.733 26.203 1.00 88.94 86 LEU A CA 1
ATOM 650 C C . LEU A 1 86 ? -54.162 14.481 25.180 1.00 88.94 86 LEU A C 1
ATOM 652 O O . LEU A 1 86 ? -54.337 13.712 24.242 1.00 88.94 86 LEU A O 1
ATOM 656 N N . GLU A 1 87 ? -52.991 15.087 25.385 1.00 90.44 87 GLU A N 1
ATOM 657 C CA . GLU A 1 87 ? -51.841 14.958 24.481 1.00 90.44 87 GLU A CA 1
ATOM 658 C C . GLU A 1 87 ? -51.342 13.513 24.373 1.00 90.44 87 GLU A C 1
ATOM 660 O O . GLU A 1 87 ? -51.001 13.062 23.282 1.00 90.44 87 GLU A O 1
ATOM 665 N N . ALA A 1 88 ? -51.342 12.762 25.481 1.00 88.19 88 ALA A N 1
ATOM 666 C CA . ALA A 1 88 ? -50.956 11.354 25.477 1.00 88.19 88 ALA A CA 1
ATOM 667 C C . ALA A 1 88 ? -51.950 10.494 24.681 1.00 88.19 88 ALA A C 1
ATOM 669 O O . ALA A 1 88 ? -51.534 9.605 23.937 1.00 88.19 88 ALA A O 1
ATOM 670 N N . ALA A 1 89 ? -53.250 10.785 24.792 1.00 89.25 89 ALA A N 1
ATOM 671 C CA . ALA A 1 89 ? -54.276 10.121 23.996 1.00 89.25 89 ALA A CA 1
ATOM 672 C C . ALA A 1 89 ? -54.138 10.464 22.503 1.00 89.25 89 ALA A C 1
ATOM 674 O O . ALA A 1 89 ? -54.169 9.563 21.669 1.00 89.25 89 ALA A O 1
ATOM 675 N N . VAL A 1 90 ? -53.902 11.733 22.152 1.00 90.31 90 VAL A N 1
ATOM 676 C CA . VAL A 1 90 ? -53.669 12.146 20.755 1.00 90.31 90 VAL A CA 1
ATOM 677 C C . VAL A 1 90 ? -52.412 11.486 20.184 1.00 90.31 90 VAL A C 1
ATOM 679 O O . VAL A 1 90 ? -52.457 10.967 19.072 1.00 90.31 90 VAL A O 1
ATOM 682 N N . ASN A 1 91 ? -51.310 11.440 20.939 1.00 91.81 91 ASN A N 1
ATOM 683 C CA . ASN A 1 91 ? -50.087 10.768 20.497 1.00 91.81 91 ASN A CA 1
ATOM 684 C C . ASN A 1 91 ? -50.326 9.273 20.240 1.00 91.81 91 ASN A C 1
ATOM 686 O O . ASN A 1 91 ? -49.875 8.743 19.230 1.00 91.81 91 ASN A O 1
ATOM 690 N N . TRP A 1 92 ? -51.105 8.610 21.102 1.00 91.00 92 TRP A N 1
ATOM 691 C CA . TRP A 1 92 ? -51.487 7.215 20.889 1.00 91.00 92 TRP A CA 1
ATOM 692 C C . TRP A 1 92 ? -52.315 7.029 19.611 1.00 91.00 92 TRP A C 1
ATOM 694 O O . TRP A 1 92 ? -52.049 6.097 18.854 1.00 91.00 92 TRP A O 1
ATOM 704 N N . VAL A 1 93 ? -53.277 7.926 19.339 1.00 89.56 93 VAL A N 1
ATOM 705 C CA . VAL A 1 93 ? -54.068 7.892 18.095 1.00 89.56 93 VAL A CA 1
ATOM 706 C C . VAL A 1 93 ? -53.168 7.998 16.871 1.00 89.56 93 VAL A C 1
ATOM 708 O O . VAL A 1 93 ? -53.343 7.223 15.940 1.00 89.56 93 VAL A O 1
ATOM 711 N N . VAL A 1 94 ? -52.209 8.927 16.874 1.00 89.69 94 VAL A N 1
ATOM 712 C CA . VAL A 1 94 ? -51.285 9.136 15.748 1.00 89.69 94 VAL A CA 1
ATOM 713 C C . VAL A 1 94 ? -50.384 7.920 15.533 1.00 89.69 94 VAL A C 1
ATOM 715 O O . VAL A 1 94 ? -50.170 7.502 14.402 1.00 89.69 94 VAL A O 1
ATOM 718 N N . GLU A 1 95 ? -49.881 7.312 16.606 1.00 89.81 95 GLU A N 1
ATOM 719 C CA . GLU A 1 95 ? -49.025 6.123 16.512 1.00 89.81 95 GLU A CA 1
ATOM 720 C C . GLU A 1 95 ? -49.756 4.892 15.948 1.00 89.81 95 GLU A C 1
ATOM 722 O O . GLU A 1 95 ? -49.109 4.023 15.367 1.00 89.81 95 GLU A O 1
ATOM 727 N N . HIS A 1 96 ? -51.084 4.833 16.091 1.00 87.25 96 HIS A N 1
ATOM 728 C CA . HIS A 1 96 ? -51.904 3.672 15.729 1.00 87.25 96 HIS A CA 1
ATOM 729 C C . HIS A 1 96 ? -52.913 3.973 14.606 1.00 87.25 96 HIS A C 1
ATOM 731 O O . HIS A 1 96 ? -53.763 3.141 14.300 1.00 87.25 96 HIS A O 1
ATOM 737 N N . GLU A 1 97 ? -52.846 5.143 13.954 1.00 85.44 97 GLU A N 1
ATOM 738 C CA . GLU A 1 97 ? -53.838 5.576 12.949 1.00 85.44 97 GLU A CA 1
ATOM 739 C C . GLU A 1 97 ? -53.890 4.691 11.696 1.00 85.44 97 GLU A C 1
ATOM 741 O O . GLU A 1 97 ? -54.895 4.682 10.984 1.00 85.44 97 GLU A O 1
ATOM 746 N N . ALA A 1 98 ? -52.811 3.952 11.433 1.00 83.31 98 ALA A N 1
ATOM 747 C CA . ALA A 1 98 ? -52.695 3.014 10.322 1.00 83.31 98 ALA A CA 1
ATOM 748 C C . ALA A 1 98 ? -53.291 1.629 10.634 1.00 83.31 98 ALA A C 1
ATOM 750 O O . ALA A 1 98 ? -53.349 0.779 9.740 1.00 83.31 98 ALA A O 1
ATOM 751 N N . ASP A 1 99 ? -53.729 1.395 11.874 1.00 83.56 99 ASP A N 1
ATOM 752 C CA . ASP A 1 99 ? -54.283 0.113 12.283 1.00 83.56 99 ASP A CA 1
ATOM 753 C C . ASP A 1 99 ? -55.732 -0.029 11.774 1.00 83.56 99 ASP A C 1
ATOM 755 O O . ASP A 1 99 ? -56.589 0.815 12.059 1.00 83.56 99 ASP A O 1
ATOM 759 N N . PRO A 1 100 ? -56.061 -1.104 11.030 1.00 77.38 100 PRO A N 1
ATOM 760 C CA . PRO A 1 100 ? -57.386 -1.291 10.429 1.00 77.38 100 PRO A CA 1
ATOM 761 C C . PRO A 1 100 ? -58.502 -1.508 11.465 1.00 77.38 100 PRO A C 1
ATOM 763 O O . PRO A 1 100 ? -59.684 -1.484 11.120 1.00 77.38 100 PRO A O 1
ATOM 766 N N . ASP A 1 101 ? -58.145 -1.743 12.726 1.00 77.19 101 ASP A N 1
ATOM 767 C CA . ASP A 1 101 ? -59.050 -1.934 13.853 1.00 77.19 101 ASP A CA 1
ATOM 768 C C . ASP A 1 101 ? -59.132 -0.710 14.783 1.00 77.19 101 ASP A C 1
ATOM 770 O O . ASP A 1 101 ? -59.832 -0.780 15.792 1.00 77.19 101 ASP A O 1
ATOM 774 N N . ILE A 1 102 ? -58.476 0.416 14.469 1.00 76.94 102 ILE A N 1
ATOM 775 C CA . ILE A 1 102 ? -58.429 1.585 15.366 1.00 76.94 102 ILE A CA 1
ATOM 776 C C . ILE A 1 102 ? -59.826 2.155 15.693 1.00 76.94 102 ILE A C 1
ATOM 778 O O . ILE A 1 102 ? -60.065 2.612 16.811 1.00 76.94 102 ILE A O 1
ATOM 782 N N . ASP A 1 103 ? -60.771 2.067 14.753 1.00 79.31 103 ASP A N 1
ATOM 783 C CA . ASP A 1 103 ? -62.158 2.527 14.924 1.00 79.31 103 ASP A CA 1
ATOM 784 C C . ASP A 1 103 ? -63.095 1.462 15.514 1.00 79.31 103 ASP A C 1
ATOM 786 O O . ASP A 1 103 ? -64.291 1.708 15.685 1.00 79.31 103 ASP A O 1
ATOM 790 N N . GLN A 1 104 ? -62.582 0.272 15.843 1.00 77.06 104 GLN A N 1
ATOM 791 C CA . GLN A 1 104 ? -63.372 -0.742 16.532 1.00 77.06 104 GLN A CA 1
ATOM 792 C C . GLN A 1 104 ? -63.434 -0.437 18.028 1.00 77.06 104 GLN A C 1
ATOM 794 O O . GLN A 1 104 ? -62.408 -0.242 18.683 1.00 77.06 104 GLN A O 1
ATOM 799 N N . MET A 1 105 ? -64.658 -0.414 18.568 1.00 67.81 105 MET A N 1
ATOM 800 C CA . MET A 1 105 ? -64.905 -0.212 19.994 1.00 67.81 105 MET A CA 1
ATOM 801 C C . MET A 1 105 ? -64.148 -1.288 20.789 1.00 67.81 105 MET A C 1
ATOM 803 O O . MET A 1 105 ? -64.432 -2.475 20.609 1.00 67.81 105 MET A O 1
ATOM 807 N N . PRO A 1 106 ? -63.195 -0.914 21.658 1.00 65.12 106 PRO A N 1
ATOM 808 C CA . PRO A 1 106 ? -62.448 -1.888 22.435 1.00 65.12 106 PRO A CA 1
ATOM 809 C C . PRO A 1 106 ? -63.391 -2.544 23.444 1.00 65.12 106 PRO A C 1
ATOM 811 O O . PRO A 1 106 ? -63.922 -1.890 24.340 1.00 65.12 106 PRO A O 1
ATOM 814 N N . MET A 1 107 ? -63.601 -3.848 23.293 1.00 57.53 107 MET A N 1
ATOM 815 C CA . MET A 1 107 ? -64.344 -4.655 24.252 1.00 57.53 107 MET A CA 1
ATOM 816 C C . MET A 1 107 ? -63.335 -5.257 25.227 1.00 57.53 107 MET A C 1
ATOM 818 O O . MET A 1 107 ? -62.468 -6.035 24.830 1.00 57.53 107 MET A O 1
ATOM 822 N N . VAL A 1 108 ? -63.402 -4.850 26.493 1.00 58.38 108 VAL A N 1
ATOM 823 C CA . VAL A 1 108 ? -62.535 -5.362 27.561 1.00 58.38 108 VAL A CA 1
ATOM 824 C C . VAL A 1 108 ? -63.401 -5.984 28.659 1.00 58.38 108 VAL A C 1
ATOM 826 O O . VAL A 1 108 ? -64.362 -5.347 29.087 1.00 58.38 108 VAL A O 1
ATOM 829 N N . PRO A 1 109 ? -63.086 -7.207 29.131 1.00 50.22 109 PRO A N 1
ATOM 830 C CA . PRO A 1 109 ? -63.827 -7.845 30.215 1.00 50.22 109 PRO A CA 1
ATOM 831 C C . PRO A 1 109 ? -63.795 -7.000 31.493 1.00 50.22 109 PRO A C 1
ATOM 833 O O . PRO A 1 109 ? -62.725 -6.585 31.953 1.00 50.22 109 PRO A O 1
ATOM 836 N N . VAL A 1 110 ? -64.970 -6.771 32.086 1.00 48.66 110 VAL A N 1
ATOM 837 C CA . VAL A 1 110 ? -65.130 -6.068 33.365 1.00 48.66 110 VAL A CA 1
ATOM 838 C C . VAL A 1 110 ? -64.609 -6.964 34.486 1.00 48.66 110 VAL A C 1
ATOM 840 O O . VAL A 1 110 ? -65.342 -7.742 35.079 1.00 48.66 110 VAL A O 1
ATOM 843 N N . ASN A 1 111 ? -63.315 -6.866 34.780 1.00 42.34 111 ASN A N 1
ATOM 844 C CA . ASN A 1 111 ? -62.791 -7.191 36.103 1.00 42.34 111 ASN A CA 1
ATOM 845 C C . ASN A 1 111 ? -61.492 -6.433 36.364 1.00 42.34 111 ASN A C 1
ATOM 847 O O . ASN A 1 111 ? -60.378 -6.931 36.188 1.00 42.34 111 ASN A O 1
ATOM 851 N N . ARG A 1 112 ? -61.651 -5.190 36.821 1.00 48.66 112 ARG A N 1
ATOM 852 C CA . ARG A 1 112 ? -60.568 -4.442 37.455 1.00 48.66 112 ARG A CA 1
ATOM 853 C C . ARG A 1 112 ? -61.066 -3.626 38.646 1.00 48.66 112 ARG A C 1
ATOM 855 O O . ARG A 1 112 ? -60.764 -2.448 38.768 1.00 48.66 112 ARG A O 1
ATOM 862 N N . HIS A 1 113 ? -61.756 -4.287 39.574 1.00 40.84 113 HIS A N 1
ATOM 863 C CA . HIS A 1 113 ? -61.716 -3.863 40.970 1.00 40.84 113 HIS A CA 1
ATOM 864 C C . HIS A 1 113 ? -60.665 -4.686 41.719 1.00 40.84 113 HIS A C 1
ATOM 866 O O . HIS A 1 113 ? -60.817 -5.878 41.941 1.00 40.84 113 HIS A O 1
ATOM 872 N N . VAL A 1 114 ? -59.555 -4.007 42.014 1.00 49.62 114 VAL A N 1
ATOM 873 C CA . VAL A 1 114 ? -58.754 -4.089 43.244 1.00 49.62 114 VAL A CA 1
ATOM 874 C C . VAL A 1 114 ? -58.937 -5.371 44.072 1.00 49.62 114 VAL A C 1
ATOM 876 O O . VAL A 1 114 ? -59.679 -5.381 45.044 1.00 49.62 114 VAL A O 1
ATOM 879 N N . GLU A 1 115 ? -58.152 -6.404 43.778 1.00 39.31 115 GLU A N 1
ATOM 880 C CA . GLU A 1 115 ? -57.731 -7.358 44.804 1.00 39.31 115 GLU A CA 1
ATOM 881 C C . GLU A 1 115 ? -56.229 -7.604 44.687 1.00 39.31 115 GLU A C 1
ATOM 883 O O . GLU A 1 115 ? -55.696 -8.104 43.693 1.00 39.31 115 GLU A O 1
ATOM 888 N N . ALA A 1 116 ? -55.534 -7.183 45.741 1.00 51.31 116 ALA A N 1
ATOM 889 C CA . ALA A 1 116 ? -54.224 -7.686 46.090 1.00 51.31 116 ALA A CA 1
ATOM 890 C C . ALA A 1 116 ? -54.257 -9.222 46.151 1.00 51.31 116 ALA A C 1
ATOM 892 O O . ALA A 1 116 ? -55.263 -9.797 46.555 1.00 51.31 116 ALA A O 1
ATOM 893 N N . SER A 1 117 ? -53.112 -9.849 45.861 1.00 48.78 117 SER A N 1
ATOM 894 C CA . SER A 1 117 ? -52.816 -11.295 45.972 1.00 48.78 117 SER A CA 1
ATOM 895 C C . SER A 1 117 ? -52.673 -12.040 44.640 1.00 48.78 117 SER A C 1
ATOM 897 O O . SER A 1 117 ? -53.384 -12.983 44.318 1.00 48.78 117 SER A O 1
ATOM 899 N N . LYS A 1 118 ? -51.607 -11.703 43.913 1.00 44.28 118 LYS A N 1
ATOM 900 C CA . LYS A 1 118 ? -50.674 -12.725 43.403 1.00 44.28 118 LYS A CA 1
ATOM 901 C C . LYS A 1 118 ? -49.375 -12.506 44.180 1.00 44.28 118 LYS A C 1
ATOM 903 O O . LYS A 1 118 ? -49.087 -11.336 44.435 1.00 44.28 118 LYS A O 1
ATOM 908 N N . PRO A 1 119 ? -48.649 -13.551 44.625 1.00 50.72 119 PRO A N 1
ATOM 909 C CA . PRO A 1 119 ? -47.561 -13.404 45.586 1.00 50.72 119 PRO A CA 1
ATOM 910 C C . PRO A 1 119 ? -46.564 -12.396 45.031 1.00 50.72 119 PRO A C 1
ATOM 912 O O . PRO A 1 119 ? -45.873 -12.657 44.047 1.00 50.72 119 PRO A O 1
ATOM 915 N N . SER A 1 120 ? -46.569 -11.200 45.618 1.00 50.69 120 SER A N 1
ATOM 916 C CA . SER A 1 120 ? -45.558 -10.199 45.357 1.00 50.69 120 SER A CA 1
ATOM 917 C C . SER A 1 120 ? -44.243 -10.896 45.646 1.00 50.69 120 SER A C 1
ATOM 919 O O . SER A 1 120 ? -44.048 -11.343 46.781 1.00 50.69 120 SER A O 1
ATOM 921 N N . LEU A 1 121 ? -43.376 -11.012 44.633 1.00 53.03 121 LEU A N 1
ATOM 922 C CA . LEU A 1 121 ? -41.952 -11.231 44.867 1.00 53.03 121 LEU A CA 1
ATOM 923 C C . LEU A 1 121 ? -41.599 -10.402 46.094 1.00 53.03 121 LEU A C 1
ATOM 925 O O . LEU A 1 121 ? -41.974 -9.223 46.171 1.00 53.03 121 LEU A O 1
ATOM 929 N N . THR A 1 122 ? -40.961 -11.035 47.067 1.00 70.50 122 THR A N 1
ATOM 930 C CA . THR A 1 122 ? -40.585 -10.340 48.290 1.00 70.50 122 THR A CA 1
ATOM 931 C C . THR A 1 122 ? -39.871 -9.035 47.901 1.00 70.50 122 THR A C 1
ATOM 933 O O . THR A 1 122 ? -39.185 -8.975 46.872 1.00 70.50 122 THR A O 1
ATOM 936 N N . PRO A 1 123 ? -40.036 -7.938 48.657 1.00 75.06 123 PRO A N 1
ATOM 937 C CA . PRO A 1 123 ? -39.383 -6.668 48.333 1.00 75.06 123 PRO A CA 1
ATOM 938 C C . PRO A 1 123 ? -37.856 -6.803 48.179 1.00 75.06 123 PRO A C 1
ATOM 940 O O . PRO A 1 123 ? -37.222 -5.956 47.549 1.00 75.06 123 PRO A O 1
ATOM 943 N N . GLU A 1 124 ? -37.271 -7.882 48.699 1.00 78.12 124 GLU A N 1
ATOM 944 C CA . GLU A 1 124 ? -35.883 -8.275 48.472 1.00 78.12 124 GLU A CA 1
ATOM 945 C C . GLU A 1 124 ? -35.636 -8.883 47.083 1.00 78.12 124 GLU A C 1
ATOM 947 O O . GLU A 1 124 ? -34.709 -8.456 46.398 1.00 78.12 124 GLU A O 1
ATOM 952 N N . GLU A 1 125 ? -36.487 -9.790 46.599 1.00 84.31 125 GLU A N 1
ATOM 953 C CA . GLU A 1 125 ? -36.373 -10.374 45.253 1.00 84.31 125 GLU A CA 1
ATOM 954 C C . GLU A 1 125 ? -36.572 -9.334 44.140 1.00 84.31 125 GLU A C 1
ATOM 956 O O . GLU A 1 125 ? -35.878 -9.373 43.122 1.00 84.31 125 GLU A O 1
ATOM 961 N N . MET A 1 126 ? -37.468 -8.355 44.326 1.00 75.25 126 MET A N 1
ATOM 962 C CA . MET A 1 126 ? -37.628 -7.254 43.361 1.00 75.25 126 MET A CA 1
ATOM 963 C C . MET A 1 126 ? -36.389 -6.353 43.300 1.00 75.25 126 MET A C 1
ATOM 965 O O . MET A 1 126 ? -35.983 -5.932 42.214 1.00 75.25 126 MET A O 1
ATOM 969 N N . LYS A 1 127 ? -35.755 -6.080 44.448 1.00 84.69 127 LYS A N 1
ATOM 970 C CA . LYS A 1 127 ? -34.497 -5.321 44.509 1.00 84.69 127 LYS A CA 1
ATOM 971 C C . LYS A 1 127 ? -33.344 -6.090 43.868 1.00 84.69 127 LYS A C 1
ATOM 973 O O . LYS A 1 127 ? -32.584 -5.487 43.113 1.00 84.69 127 LYS A O 1
ATOM 978 N N . LEU A 1 128 ? -33.259 -7.400 44.102 1.00 87.88 128 LEU A N 1
ATOM 979 C CA . LEU A 1 128 ? -32.282 -8.290 43.470 1.00 87.88 128 LEU A CA 1
ATOM 980 C C . LEU A 1 128 ? -32.434 -8.297 41.947 1.00 87.88 128 LEU A C 1
ATOM 982 O O . LEU A 1 128 ? -31.460 -8.077 41.235 1.00 87.88 128 LEU A O 1
ATOM 986 N N . LYS A 1 129 ? -33.660 -8.436 41.435 1.00 88.56 129 LYS A N 1
ATOM 987 C CA . LYS A 1 129 ? -33.927 -8.441 39.988 1.00 88.56 129 LYS A CA 1
ATOM 988 C C . LYS A 1 129 ? -33.656 -7.080 39.332 1.00 88.56 129 LYS A C 1
ATOM 990 O O . LYS A 1 129 ? -33.159 -7.015 38.208 1.00 88.56 129 LYS A O 1
ATOM 995 N N . ALA A 1 130 ? -33.929 -5.979 40.038 1.00 88.56 130 ALA A N 1
ATOM 996 C CA . ALA A 1 130 ? -33.583 -4.630 39.588 1.00 88.56 130 ALA A CA 1
ATOM 997 C C . ALA A 1 130 ? -32.061 -4.377 39.595 1.00 88.56 130 ALA A C 1
ATOM 999 O O . ALA A 1 130 ? -31.540 -3.736 38.676 1.00 88.56 130 ALA A O 1
ATOM 1000 N N . GLN A 1 131 ? -31.338 -4.893 40.596 1.00 92.19 131 GLN A N 1
ATOM 1001 C CA . GLN A 1 131 ? -29.872 -4.874 40.621 1.00 92.19 131 GLN A CA 1
ATOM 1002 C C . GLN A 1 131 ? -29.281 -5.726 39.495 1.00 92.19 131 GLN A C 1
ATOM 1004 O O . GLN A 1 131 ? -28.410 -5.238 38.780 1.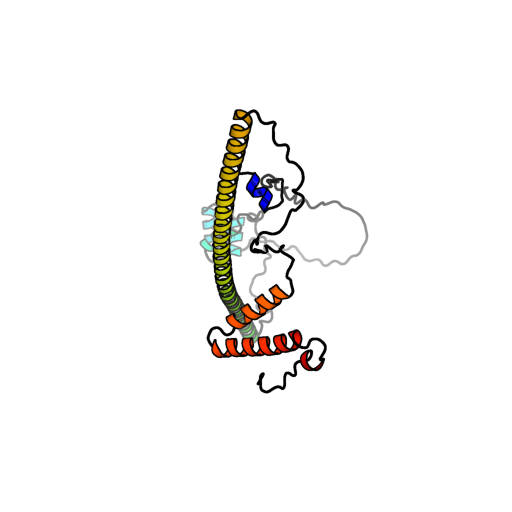00 92.19 131 GLN A O 1
ATOM 1009 N N . GLU A 1 132 ? -29.804 -6.929 39.261 1.00 94.38 132 GLU A N 1
ATOM 1010 C CA . GLU A 1 132 ? -29.362 -7.819 38.184 1.00 94.38 132 GLU A CA 1
ATOM 1011 C C . GLU A 1 132 ? -29.545 -7.172 36.801 1.00 94.38 132 GLU A C 1
ATOM 1013 O O . GLU A 1 132 ? -28.632 -7.193 35.975 1.00 94.38 132 GLU A O 1
ATOM 1018 N N . LEU A 1 133 ? -30.685 -6.515 36.548 1.00 92.12 133 LEU A N 1
ATOM 1019 C CA . LEU A 1 133 ? -30.918 -5.759 35.310 1.00 92.12 133 LEU A CA 1
ATOM 1020 C C . LEU A 1 133 ? -29.927 -4.598 35.139 1.00 92.12 133 LEU A C 1
ATOM 1022 O O . LEU A 1 133 ? -29.420 -4.381 34.034 1.00 92.12 133 LEU A O 1
ATOM 1026 N N . ARG A 1 134 ? -29.607 -3.873 36.220 1.00 92.31 134 ARG A N 1
ATOM 1027 C CA . ARG A 1 134 ? -28.597 -2.799 36.205 1.00 92.31 134 ARG A CA 1
ATOM 1028 C C . ARG A 1 134 ? -27.189 -3.328 35.945 1.00 92.31 134 ARG A C 1
ATOM 1030 O O . ARG A 1 134 ? -26.464 -2.737 35.145 1.00 92.31 134 ARG A O 1
ATOM 1037 N N . GLU A 1 135 ? -26.800 -4.430 36.577 1.00 94.69 135 GLU A N 1
ATOM 1038 C CA . GLU A 1 135 ? -25.497 -5.057 36.344 1.00 94.69 135 GLU A CA 1
ATOM 1039 C C . GLU A 1 135 ? -25.390 -5.617 34.929 1.00 94.69 135 GLU A C 1
ATOM 1041 O O . GLU A 1 135 ? -24.373 -5.420 34.264 1.00 94.69 135 GLU A O 1
ATOM 1046 N N . ARG A 1 136 ? -26.460 -6.229 34.415 1.00 94.62 136 ARG A N 1
ATOM 1047 C CA . ARG A 1 136 ? -26.522 -6.715 33.035 1.00 94.62 136 ARG A CA 1
ATOM 1048 C C . ARG A 1 136 ? -26.410 -5.574 32.025 1.00 94.62 136 ARG A C 1
ATOM 1050 O O . ARG A 1 136 ? -25.700 -5.721 31.032 1.00 94.62 136 ARG A O 1
ATOM 1057 N N . ALA A 1 137 ? -27.040 -4.428 32.290 1.00 93.12 137 ALA A N 1
ATOM 1058 C CA . ALA A 1 137 ? -26.896 -3.228 31.468 1.00 93.12 137 ALA A CA 1
ATOM 1059 C C . ALA A 1 137 ? -25.466 -2.663 31.515 1.00 93.12 137 ALA A C 1
ATOM 1061 O O . ALA A 1 137 ? -24.894 -2.349 30.470 1.00 93.12 137 ALA A O 1
ATOM 1062 N N . ARG A 1 138 ? -24.851 -2.595 32.703 1.00 94.62 138 ARG A N 1
ATOM 1063 C CA . ARG A 1 138 ? -23.461 -2.143 32.870 1.00 94.62 138 ARG A CA 1
ATOM 1064 C C . ARG A 1 138 ? -22.475 -3.071 32.157 1.00 94.62 138 ARG A C 1
ATOM 1066 O O . ARG A 1 138 ? -21.620 -2.587 31.426 1.00 94.62 138 ARG A O 1
ATOM 1073 N N . LYS A 1 139 ? -22.639 -4.386 32.303 1.00 95.69 139 LYS A N 1
ATOM 1074 C CA . LYS A 1 139 ? -21.796 -5.400 31.656 1.00 95.69 139 LYS A CA 1
ATOM 1075 C C . LYS A 1 139 ? -21.941 -5.376 30.133 1.00 95.69 139 LYS A C 1
ATOM 1077 O O . LYS A 1 139 ? -20.946 -5.496 29.429 1.00 95.69 139 LYS A O 1
ATOM 1082 N N . LYS A 1 140 ? -23.159 -5.153 29.621 1.00 95.12 140 LYS A N 1
ATOM 1083 C CA . LYS A 1 140 ? -23.407 -4.975 28.182 1.00 95.12 140 LYS A CA 1
ATOM 1084 C C . LYS A 1 140 ? -22.713 -3.720 27.642 1.00 95.12 140 LYS A C 1
ATOM 1086 O O . LYS A 1 140 ? -22.062 -3.799 26.607 1.00 95.12 140 LYS A O 1
ATOM 1091 N N . LYS A 1 141 ? -22.795 -2.597 28.366 1.00 94.88 141 LYS A N 1
ATOM 1092 C CA . LYS A 1 141 ? -22.113 -1.346 27.998 1.00 94.88 141 LYS A CA 1
ATOM 1093 C C . LYS A 1 141 ? -20.587 -1.497 28.011 1.00 94.88 141 LYS A C 1
ATOM 1095 O O . LYS A 1 141 ? -19.929 -1.057 27.078 1.00 94.88 141 LYS A O 1
ATOM 1100 N N . GLU A 1 142 ? -20.035 -2.162 29.023 1.00 95.00 142 GLU A N 1
ATOM 1101 C CA . GLU A 1 142 ? -18.595 -2.437 29.133 1.00 95.00 142 GLU A CA 1
ATOM 1102 C C . GLU A 1 142 ? -18.093 -3.365 28.012 1.00 95.00 142 GLU A C 1
ATOM 1104 O O . GLU A 1 142 ? -17.031 -3.138 27.434 1.00 95.00 142 GLU A O 1
ATOM 1109 N N . GLU A 1 143 ? -18.861 -4.396 27.647 1.00 93.81 143 GLU A N 1
ATOM 1110 C CA . GLU A 1 143 ? -18.499 -5.292 26.546 1.00 93.81 143 GLU A CA 1
ATOM 1111 C C . GLU A 1 143 ? -18.543 -4.595 25.178 1.00 93.81 143 GLU A C 1
ATOM 1113 O O . GLU A 1 143 ? -17.659 -4.822 24.343 1.00 93.81 143 GLU A O 1
ATOM 1118 N N . GLU A 1 144 ? -19.541 -3.736 24.962 1.00 91.19 144 GLU A N 1
ATOM 1119 C CA . GLU A 1 144 ? -19.669 -2.903 23.767 1.00 91.19 144 GLU A CA 1
ATOM 1120 C C . GLU A 1 144 ? -18.518 -1.894 23.670 1.00 91.19 144 GLU A C 1
ATOM 1122 O O . GLU A 1 144 ? -17.858 -1.815 22.635 1.00 91.19 144 GLU A O 1
ATOM 1127 N N . GLU A 1 145 ? -18.177 -1.214 24.766 1.00 90.56 145 GLU A N 1
ATOM 1128 C CA . GLU A 1 145 ? -17.033 -0.301 24.830 1.00 90.56 145 GLU A CA 1
ATOM 1129 C C . GLU A 1 145 ? -15.707 -1.029 24.554 1.00 90.56 145 GLU A C 1
ATOM 1131 O O . GLU A 1 145 ? -14.930 -0.602 23.696 1.00 90.56 145 GLU A O 1
ATOM 1136 N N . ARG A 1 146 ? -15.495 -2.209 25.154 1.00 94.81 146 ARG A N 1
ATOM 1137 C CA . ARG A 1 146 ? -14.328 -3.071 24.889 1.00 94.81 146 ARG A CA 1
ATOM 1138 C C . ARG A 1 146 ? -14.288 -3.583 23.446 1.00 94.81 146 ARG A C 1
ATOM 1140 O O . ARG A 1 146 ? -13.228 -3.940 22.925 1.00 94.81 146 ARG A O 1
ATOM 1147 N N . ARG A 1 147 ? -15.437 -3.727 22.783 1.00 93.56 147 ARG A N 1
ATOM 1148 C CA . ARG A 1 147 ? -15.504 -4.082 21.358 1.00 93.56 147 ARG A CA 1
ATOM 1149 C C . ARG A 1 147 ? -15.126 -2.888 20.488 1.00 93.56 147 ARG A C 1
ATOM 1151 O O . ARG A 1 147 ? -14.269 -3.051 19.623 1.00 93.56 147 ARG A O 1
ATOM 1158 N N . MET A 1 148 ? -15.679 -1.714 20.775 1.00 91.25 148 MET A N 1
ATOM 1159 C CA . MET A 1 148 ? -15.363 -0.468 20.079 1.00 91.25 148 MET A CA 1
ATOM 1160 C C . MET A 1 148 ? -13.889 -0.080 20.226 1.00 91.25 148 MET A C 1
ATOM 1162 O O . MET A 1 148 ? -13.286 0.419 19.280 1.00 91.25 148 MET A O 1
ATOM 1166 N N . GLU A 1 149 ? -13.278 -0.326 21.384 1.00 90.81 149 GLU A N 1
ATOM 1167 C CA . GLU A 1 149 ? -11.847 -0.092 21.594 1.00 90.81 149 GLU A CA 1
ATOM 1168 C C . GLU A 1 149 ? -10.987 -1.033 20.737 1.00 90.81 149 GLU A C 1
ATOM 1170 O O . GLU A 1 149 ? -10.074 -0.586 20.044 1.00 90.81 149 GLU A O 1
ATOM 1175 N N . ARG A 1 150 ? -11.333 -2.328 20.679 1.00 92.94 150 ARG A N 1
ATOM 1176 C CA . ARG A 1 150 ? -10.667 -3.289 19.779 1.00 92.94 150 ARG A CA 1
ATOM 1177 C C . ARG A 1 150 ? -10.835 -2.926 18.306 1.00 92.94 150 ARG A C 1
ATOM 1179 O O . ARG A 1 150 ? -9.940 -3.208 17.513 1.00 92.94 150 ARG A O 1
ATOM 1186 N N . GLU A 1 151 ? -11.973 -2.362 17.919 1.00 92.75 151 GLU A N 1
ATOM 1187 C CA . GLU A 1 151 ? -12.215 -1.903 16.549 1.00 92.75 151 GLU A CA 1
ATOM 1188 C C . GLU A 1 151 ? -11.380 -0.656 16.227 1.00 92.75 151 GLU A C 1
ATOM 1190 O O . GLU A 1 151 ? -10.669 -0.669 15.223 1.00 92.75 151 GLU A O 1
ATOM 1195 N N . ARG A 1 152 ? -11.315 0.330 17.131 1.00 93.94 152 ARG A N 1
ATOM 1196 C CA . ARG A 1 152 ? -10.427 1.501 17.003 1.00 93.94 152 ARG A CA 1
ATOM 1197 C C . ARG A 1 152 ? -8.943 1.122 16.922 1.00 93.94 152 ARG A C 1
ATOM 1199 O O . ARG A 1 152 ? -8.218 1.630 16.069 1.00 93.94 152 ARG A O 1
ATOM 1206 N N . GLU A 1 153 ? -8.485 0.192 17.761 1.00 89.62 153 GLU A N 1
ATOM 1207 C CA . GLU A 1 153 ? -7.110 -0.335 17.732 1.00 89.62 153 GLU A CA 1
ATOM 1208 C C . GLU A 1 153 ? -6.803 -1.003 16.376 1.00 89.62 153 GLU A C 1
ATOM 1210 O O . GLU A 1 153 ? -5.754 -0.761 15.769 1.00 89.62 153 GLU A O 1
ATOM 1215 N N . LYS A 1 154 ? -7.740 -1.809 15.855 1.00 94.69 154 LYS A N 1
ATOM 1216 C CA . LYS A 1 154 ? -7.621 -2.448 14.533 1.00 94.69 154 LYS A CA 1
ATOM 1217 C C . LYS A 1 154 ? -7.609 -1.431 13.398 1.00 94.69 154 LYS A C 1
ATOM 1219 O O . LYS A 1 154 ? -6.850 -1.618 12.449 1.00 94.69 154 LYS A O 1
ATOM 1224 N N . GLU A 1 155 ? -8.425 -0.385 13.474 1.00 92.00 155 GLU A N 1
ATOM 1225 C CA . GLU A 1 155 ? -8.442 0.694 12.486 1.00 92.00 155 GLU A CA 1
ATOM 1226 C C . GLU A 1 155 ? -7.133 1.470 12.484 1.00 92.00 155 GLU A C 1
ATOM 1228 O O . GLU A 1 155 ? -6.558 1.659 11.418 1.00 92.00 155 GLU A O 1
ATOM 1233 N N . ARG A 1 156 ? -6.574 1.809 13.650 1.00 96.88 156 ARG A N 1
ATOM 1234 C CA . ARG A 1 156 ? -5.245 2.436 13.730 1.00 96.88 156 ARG A CA 1
ATOM 1235 C C . ARG A 1 156 ? -4.180 1.590 13.026 1.00 96.88 156 ARG A C 1
ATOM 1237 O O . ARG A 1 156 ? -3.374 2.116 12.261 1.00 96.88 156 ARG A O 1
ATOM 1244 N N . ILE A 1 157 ? -4.171 0.276 13.271 1.00 94.00 157 ILE A N 1
ATOM 1245 C CA . ILE A 1 157 ? -3.227 -0.651 12.625 1.00 94.00 157 ILE A CA 1
ATOM 1246 C C . ILE A 1 157 ? -3.476 -0.716 11.116 1.00 94.00 157 ILE A C 1
ATOM 1248 O O . ILE A 1 157 ? -2.522 -0.694 10.336 1.00 94.00 157 ILE A O 1
ATOM 1252 N N . ARG A 1 158 ? -4.744 -0.784 10.699 1.00 96.88 158 ARG A N 1
ATOM 1253 C CA . ARG A 1 158 ? -5.127 -0.826 9.286 1.00 96.88 158 ARG A CA 1
ATOM 1254 C C . ARG A 1 158 ? -4.677 0.436 8.561 1.00 96.88 158 ARG A C 1
ATOM 1256 O O . ARG A 1 158 ? -3.968 0.312 7.573 1.00 96.88 158 ARG A O 1
ATOM 1263 N N . VAL A 1 159 ? -4.993 1.610 9.099 1.00 96.06 159 VAL A N 1
ATOM 1264 C CA . VAL A 1 159 ? -4.594 2.911 8.548 1.00 96.06 159 VAL A CA 1
ATOM 1265 C C . VAL A 1 159 ? -3.071 3.026 8.476 1.00 96.06 159 VAL A C 1
ATOM 1267 O O . VAL A 1 159 ? -2.535 3.438 7.453 1.00 96.06 159 VAL A O 1
ATOM 1270 N N . GLY A 1 160 ? -2.345 2.592 9.513 1.00 96.12 160 GLY A N 1
ATOM 1271 C CA . GLY A 1 160 ? -0.880 2.571 9.483 1.00 96.12 160 GLY A CA 1
ATOM 1272 C C . GLY A 1 160 ? -0.318 1.671 8.376 1.00 96.12 160 GLY A C 1
ATOM 1273 O O . GLY A 1 160 ? 0.603 2.065 7.659 1.00 96.12 160 GLY A O 1
ATOM 1274 N N . LYS A 1 161 ? -0.895 0.477 8.194 1.00 96.94 161 LYS A N 1
ATOM 1275 C CA . LYS A 1 161 ? -0.505 -0.450 7.126 1.00 96.94 161 LYS A CA 1
ATOM 1276 C C . LYS A 1 161 ? -0.855 0.096 5.740 1.00 96.94 161 LYS A C 1
ATOM 1278 O O . LYS A 1 161 ? -0.025 0.014 4.841 1.00 96.94 161 LYS A O 1
ATOM 1283 N N . GLU A 1 162 ? -2.041 0.672 5.578 1.00 95.69 162 GLU A N 1
ATOM 1284 C CA . GLU A 1 162 ? -2.497 1.287 4.329 1.00 95.69 162 GLU A CA 1
ATOM 1285 C C . GLU A 1 162 ? -1.629 2.485 3.938 1.00 95.69 162 GLU A C 1
ATOM 1287 O O . GLU A 1 162 ? -1.282 2.618 2.769 1.00 95.69 162 GLU A O 1
ATOM 1292 N N . LEU A 1 163 ? -1.186 3.300 4.899 1.00 94.81 163 LEU A N 1
ATOM 1293 C CA . LEU A 1 163 ? -0.259 4.406 4.645 1.00 94.81 163 LEU A CA 1
ATOM 1294 C C . LEU A 1 163 ? 1.092 3.906 4.102 1.00 94.81 163 LEU A C 1
ATOM 1296 O O . LEU A 1 163 ? 1.626 4.448 3.133 1.00 94.81 163 LEU A O 1
ATOM 1300 N N . LEU A 1 164 ? 1.643 2.851 4.711 1.00 95.00 164 LEU A N 1
ATOM 1301 C CA . LEU A 1 164 ? 2.884 2.207 4.261 1.00 95.00 164 LEU A CA 1
ATOM 1302 C C . LEU A 1 164 ? 2.729 1.562 2.874 1.00 95.00 164 LEU A C 1
ATOM 1304 O O . LEU A 1 164 ? 3.618 1.688 2.031 1.00 95.00 164 LEU A O 1
ATOM 1308 N N . GLU A 1 165 ? 1.603 0.892 2.630 1.00 96.19 165 GLU A N 1
ATOM 1309 C CA . GLU A 1 165 ? 1.262 0.286 1.340 1.00 96.19 165 GLU A CA 1
ATOM 1310 C C . GLU A 1 165 ? 1.124 1.357 0.246 1.00 96.19 165 GLU A C 1
ATOM 1312 O O . GLU A 1 165 ? 1.733 1.228 -0.816 1.00 96.19 165 GLU A O 1
ATOM 1317 N N . ALA A 1 166 ? 0.405 2.448 0.526 1.00 95.94 166 ALA A N 1
ATOM 1318 C CA . ALA A 1 166 ? 0.227 3.573 -0.388 1.00 95.94 166 ALA A CA 1
ATOM 1319 C C . ALA A 1 166 ? 1.570 4.205 -0.773 1.00 95.94 166 ALA A C 1
ATOM 1321 O O . ALA A 1 166 ? 1.841 4.394 -1.959 1.00 95.94 166 ALA A O 1
ATOM 1322 N N . LYS A 1 167 ? 2.457 4.431 0.206 1.00 95.94 167 LYS A N 1
ATOM 1323 C CA . LYS A 1 167 ? 3.809 4.946 -0.049 1.00 95.94 167 LYS A CA 1
ATOM 1324 C C . LYS A 1 167 ? 4.626 4.009 -0.945 1.00 95.94 167 LYS A C 1
ATOM 1326 O O . LYS A 1 167 ? 5.301 4.458 -1.867 1.00 95.94 167 LYS A O 1
ATOM 1331 N N . ARG A 1 168 ? 4.543 2.694 -0.719 1.00 96.88 168 ARG A N 1
ATOM 1332 C CA . ARG A 1 168 ? 5.235 1.697 -1.551 1.00 96.88 168 ARG A CA 1
ATOM 1333 C C . ARG A 1 168 ? 4.724 1.705 -2.996 1.00 96.88 168 ARG A C 1
ATOM 1335 O O . ARG A 1 168 ? 5.526 1.608 -3.922 1.00 96.88 168 ARG A O 1
ATOM 1342 N N . ILE A 1 169 ? 3.409 1.825 -3.181 1.00 96.38 169 ILE A N 1
ATOM 1343 C CA . ILE A 1 169 ? 2.773 1.896 -4.504 1.00 96.38 169 ILE A CA 1
ATOM 1344 C C . ILE A 1 169 ? 3.194 3.174 -5.240 1.00 96.38 169 ILE A C 1
ATOM 1346 O O . ILE A 1 169 ? 3.475 3.127 -6.438 1.00 96.38 169 ILE A O 1
ATOM 1350 N N . GLU A 1 170 ? 3.270 4.308 -4.543 1.00 92.69 170 GLU A N 1
ATOM 1351 C CA . GLU A 1 170 ? 3.737 5.572 -5.117 1.00 92.69 170 GLU A CA 1
ATOM 1352 C C . GLU A 1 170 ? 5.194 5.471 -5.596 1.00 92.69 170 GLU A C 1
ATOM 1354 O O . GLU A 1 170 ? 5.466 5.720 -6.773 1.00 92.69 170 GLU A O 1
ATOM 1359 N N . GLU A 1 171 ? 6.105 4.973 -4.752 1.00 93.88 171 GLU A N 1
ATOM 1360 C CA . GLU A 1 171 ? 7.511 4.752 -5.123 1.00 93.88 171 GLU A CA 1
ATOM 1361 C C . GLU A 1 171 ? 7.667 3.780 -6.311 1.00 93.88 171 GLU A C 1
ATOM 1363 O O . GLU A 1 171 ? 8.517 3.970 -7.189 1.00 93.88 171 GLU A O 1
ATOM 1368 N N . GLU A 1 172 ? 6.866 2.711 -6.366 1.00 95.75 172 GLU A N 1
ATOM 1369 C CA . GLU A 1 172 ? 6.885 1.761 -7.482 1.00 95.75 172 GLU A CA 1
ATOM 1370 C C . GLU A 1 172 ? 6.390 2.406 -8.782 1.00 95.75 172 GLU A C 1
ATOM 1372 O O . GLU A 1 172 ? 7.004 2.226 -9.841 1.00 95.75 172 GLU A O 1
ATOM 1377 N N . ASN A 1 173 ? 5.329 3.209 -8.709 1.00 97.75 173 ASN A N 1
ATOM 1378 C CA . ASN A 1 173 ? 4.808 3.952 -9.850 1.00 97.75 173 ASN A CA 1
ATOM 1379 C C . ASN A 1 173 ? 5.825 4.972 -10.377 1.00 97.75 173 ASN A C 1
ATOM 1381 O O . ASN A 1 173 ? 6.014 5.071 -11.593 1.00 97.75 173 ASN A O 1
ATOM 1385 N N . GLU A 1 174 ? 6.528 5.686 -9.497 1.00 96.56 174 GLU A N 1
ATOM 1386 C CA . GLU A 1 174 ? 7.614 6.597 -9.876 1.00 96.56 174 GLU A CA 1
ATOM 1387 C C . GLU A 1 174 ? 8.764 5.860 -10.566 1.00 96.56 174 GLU A C 1
ATOM 1389 O O . GLU A 1 174 ? 9.197 6.247 -11.658 1.00 96.56 174 GLU A O 1
ATOM 1394 N N . ARG A 1 175 ? 9.218 4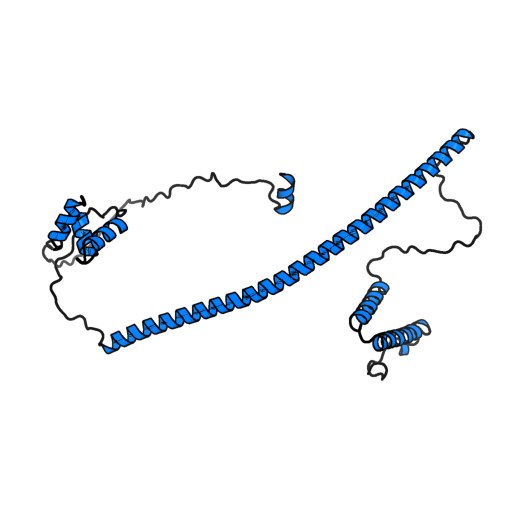.738 -9.994 1.00 95.62 175 ARG A N 1
ATOM 1395 C CA . ARG A 1 175 ? 10.244 3.890 -10.620 1.00 95.62 175 ARG A CA 1
ATOM 1396 C C . ARG A 1 175 ? 9.798 3.391 -11.988 1.00 95.62 175 ARG A C 1
ATOM 1398 O O . ARG A 1 175 ? 10.583 3.419 -12.937 1.00 95.62 175 ARG A O 1
ATOM 1405 N N . LYS A 1 176 ? 8.539 2.973 -12.118 1.00 96.88 176 LYS A N 1
ATOM 1406 C CA . LYS A 1 176 ? 7.967 2.510 -13.385 1.00 96.88 176 LYS A CA 1
ATOM 1407 C C . LYS A 1 176 ? 7.953 3.623 -14.434 1.00 96.88 176 LYS A C 1
ATOM 1409 O O . LYS A 1 176 ? 8.334 3.366 -15.576 1.00 96.88 176 LYS A O 1
ATOM 1414 N N . ARG A 1 177 ? 7.598 4.857 -14.053 1.00 97.06 177 ARG A N 1
ATOM 1415 C CA . ARG A 1 177 ? 7.658 6.038 -14.935 1.00 97.06 177 ARG A CA 1
ATOM 1416 C C . ARG A 1 177 ? 9.088 6.330 -15.391 1.00 97.06 177 ARG A C 1
ATOM 1418 O O . ARG A 1 177 ? 9.321 6.486 -16.586 1.00 97.06 177 ARG A O 1
ATOM 1425 N N . LEU A 1 178 ? 10.057 6.315 -14.477 1.00 96.19 178 LEU A N 1
ATOM 1426 C CA . LEU A 1 178 ? 11.471 6.543 -14.804 1.00 96.19 178 LEU A CA 1
ATOM 1427 C C . LEU A 1 178 ? 12.033 5.481 -15.757 1.00 96.19 178 LEU A C 1
ATOM 1429 O O . LEU A 1 178 ? 12.741 5.804 -16.712 1.00 96.19 178 LEU A O 1
ATOM 1433 N N . VAL A 1 179 ? 11.710 4.207 -15.526 1.00 96.44 179 VAL A N 1
ATOM 1434 C CA . VAL A 1 179 ? 12.134 3.111 -16.407 1.00 96.44 179 VAL A CA 1
ATOM 1435 C C . VAL A 1 179 ? 11.476 3.226 -17.782 1.00 96.44 179 VAL A C 1
ATOM 1437 O O . VAL A 1 179 ? 12.153 3.019 -18.790 1.00 96.44 179 VAL A O 1
ATOM 1440 N N . ALA A 1 180 ? 10.190 3.582 -17.843 1.00 96.56 180 ALA A N 1
ATOM 1441 C CA . ALA A 1 180 ? 9.487 3.795 -19.103 1.00 96.56 180 ALA A CA 1
ATOM 1442 C C . ALA A 1 180 ? 10.112 4.940 -19.915 1.00 96.56 180 ALA A C 1
ATOM 1444 O O . ALA A 1 180 ? 10.374 4.752 -21.100 1.00 96.56 180 ALA A O 1
ATOM 1445 N N . LEU A 1 181 ? 10.446 6.064 -19.272 1.00 96.50 181 LEU A N 1
ATOM 1446 C CA . LEU A 1 181 ? 11.138 7.187 -19.915 1.00 96.50 181 LEU A CA 1
ATOM 1447 C C . LEU A 1 181 ? 12.511 6.776 -20.456 1.00 96.50 181 LEU A C 1
ATOM 1449 O O . LEU A 1 181 ? 12.786 6.962 -21.636 1.00 96.50 181 LEU A O 1
ATOM 1453 N N . ARG A 1 182 ? 13.337 6.111 -19.638 1.00 95.62 182 ARG A N 1
ATOM 1454 C CA . ARG A 1 182 ? 14.644 5.572 -20.065 1.00 95.62 182 ARG A CA 1
ATOM 1455 C C . ARG A 1 182 ? 14.526 4.600 -21.239 1.00 95.62 182 ARG A C 1
ATOM 1457 O O . ARG A 1 182 ? 15.435 4.506 -22.062 1.00 95.62 182 ARG A O 1
ATOM 1464 N N . LYS A 1 183 ? 13.454 3.805 -21.288 1.00 97.69 183 LYS A N 1
ATOM 1465 C CA . LYS A 1 183 ? 13.210 2.862 -22.384 1.00 97.69 183 LYS A CA 1
ATOM 1466 C C . LYS A 1 183 ? 12.775 3.596 -23.651 1.00 97.69 183 LYS A C 1
ATOM 1468 O O . LYS A 1 183 ? 13.297 3.269 -24.711 1.00 97.69 183 LYS A O 1
ATOM 1473 N N . ALA A 1 184 ? 11.882 4.577 -23.528 1.00 97.50 184 ALA A N 1
ATOM 1474 C CA . ALA A 1 184 ? 11.415 5.398 -24.639 1.00 97.50 184 ALA A CA 1
ATOM 1475 C C . ALA A 1 184 ? 12.562 6.205 -25.264 1.00 97.50 184 ALA A C 1
ATOM 1477 O O . ALA A 1 184 ? 12.734 6.149 -26.474 1.00 97.50 184 ALA A O 1
ATOM 1478 N N . GLU A 1 185 ? 13.408 6.838 -24.447 1.00 95.00 185 GLU A N 1
ATOM 1479 C CA . GLU A 1 185 ? 14.599 7.572 -24.901 1.00 95.00 185 GLU A CA 1
ATOM 1480 C C . GLU A 1 185 ? 15.558 6.660 -25.683 1.00 95.00 185 GLU A C 1
ATOM 1482 O O . GLU A 1 185 ? 15.964 6.973 -26.800 1.00 95.00 185 GLU A O 1
ATOM 1487 N N . LYS A 1 186 ? 15.860 5.468 -25.150 1.00 97.19 186 LYS A N 1
ATOM 1488 C CA . LYS A 1 186 ? 16.690 4.475 -25.855 1.00 97.19 186 LYS A CA 1
ATOM 1489 C C . LYS A 1 186 ? 16.060 3.992 -27.156 1.00 97.19 186 LYS A C 1
ATOM 1491 O O . LYS A 1 186 ? 16.776 3.651 -28.094 1.00 97.19 186 LYS A O 1
ATOM 1496 N N . GLU A 1 187 ? 14.740 3.856 -27.195 1.00 96.50 187 GLU A N 1
ATOM 1497 C CA . GLU A 1 187 ? 14.029 3.435 -28.398 1.00 96.50 187 GLU A CA 1
ATOM 1498 C C . GLU A 1 187 ? 14.024 4.545 -29.451 1.00 96.50 187 GLU A C 1
ATOM 1500 O O . GLU A 1 187 ? 14.259 4.271 -30.624 1.00 96.50 187 GLU A O 1
ATOM 1505 N N . GLU A 1 188 ? 13.848 5.797 -29.042 1.00 96.00 188 GLU A N 1
ATOM 1506 C CA . GLU A 1 188 ? 13.955 6.956 -29.922 1.00 96.00 188 GLU A CA 1
ATOM 1507 C C . GLU A 1 188 ? 15.373 7.113 -30.483 1.00 96.00 188 GLU A C 1
ATOM 1509 O O . GLU A 1 188 ? 15.534 7.271 -31.694 1.00 96.00 188 GLU A O 1
ATOM 1514 N N . GLU A 1 189 ? 16.405 6.950 -29.651 1.00 95.81 189 GLU A N 1
ATOM 1515 C CA . GLU A 1 189 ? 17.801 6.955 -30.095 1.00 95.81 189 GLU A CA 1
ATOM 1516 C C . GLU A 1 189 ? 18.067 5.842 -31.122 1.00 95.81 189 GLU A C 1
ATOM 1518 O O . GLU A 1 189 ? 18.717 6.067 -32.146 1.00 95.81 189 GLU A O 1
ATOM 1523 N N . LYS A 1 190 ? 17.534 4.635 -30.891 1.00 96.75 190 LYS A N 1
ATOM 1524 C CA . LYS A 1 190 ? 17.633 3.527 -31.854 1.00 96.75 190 LYS A CA 1
ATOM 1525 C C . LYS A 1 190 ? 16.941 3.860 -33.168 1.00 96.75 190 LYS A C 1
ATOM 1527 O O . LYS A 1 190 ? 17.563 3.702 -34.215 1.00 96.75 190 LYS A O 1
ATOM 1532 N N . ARG A 1 191 ? 15.715 4.386 -33.125 1.00 97.75 191 ARG A N 1
ATOM 1533 C CA . ARG A 1 191 ? 14.989 4.809 -34.332 1.00 97.75 191 ARG A CA 1
ATOM 1534 C C . ARG A 1 191 ? 15.740 5.908 -35.085 1.00 97.75 191 ARG A C 1
ATOM 1536 O O . ARG A 1 191 ? 15.775 5.889 -36.311 1.00 97.75 191 ARG A O 1
ATOM 1543 N N . ALA A 1 192 ? 16.371 6.852 -34.387 1.00 97.06 192 ALA A N 1
ATOM 1544 C CA . ALA A 1 192 ? 17.192 7.886 -35.015 1.00 97.06 192 ALA A CA 1
ATOM 1545 C C . ALA A 1 192 ? 18.437 7.290 -35.696 1.00 97.06 192 ALA A C 1
ATOM 1547 O O . ALA A 1 192 ? 18.727 7.611 -36.849 1.00 97.06 192 ALA A O 1
ATOM 1548 N N . ARG A 1 193 ? 19.136 6.366 -35.023 1.00 96.25 193 ARG A N 1
ATOM 1549 C CA . ARG A 1 193 ? 20.281 5.635 -35.594 1.00 96.25 193 ARG A CA 1
ATOM 1550 C C . ARG A 1 193 ? 19.880 4.800 -36.813 1.00 96.25 193 ARG A C 1
ATOM 1552 O O . ARG A 1 193 ? 20.618 4.773 -37.795 1.00 96.25 193 ARG A O 1
ATOM 1559 N N . GLU A 1 194 ? 18.723 4.146 -36.773 1.00 96.19 194 GLU A N 1
ATOM 1560 C CA . GLU A 1 194 ? 18.175 3.380 -37.899 1.00 96.19 194 GLU A CA 1
ATOM 1561 C C . GLU A 1 194 ? 17.832 4.285 -39.086 1.00 96.19 194 GLU A C 1
ATOM 1563 O O . GLU A 1 194 ? 18.226 3.973 -40.206 1.00 96.19 194 GLU A O 1
ATOM 1568 N N . LYS A 1 195 ? 17.220 5.453 -38.852 1.00 97.25 195 LYS A N 1
ATOM 1569 C CA . LYS A 1 195 ? 16.974 6.453 -39.907 1.00 97.25 195 LYS A CA 1
ATOM 1570 C C . LYS A 1 195 ? 18.265 6.933 -40.572 1.00 97.25 195 LYS A C 1
ATOM 1572 O O . LYS A 1 195 ? 18.302 7.097 -41.786 1.00 97.25 195 LYS A O 1
ATOM 1577 N N . ILE A 1 196 ? 19.331 7.162 -39.802 1.00 96.62 196 ILE A N 1
ATOM 1578 C CA . ILE A 1 196 ? 20.638 7.547 -40.366 1.00 96.62 196 ILE A CA 1
ATOM 1579 C C . ILE A 1 196 ? 21.215 6.403 -41.203 1.00 96.62 196 ILE A C 1
ATOM 1581 O O . ILE A 1 196 ? 21.718 6.641 -42.299 1.00 96.62 196 ILE A O 1
ATOM 1585 N N . ARG A 1 197 ? 21.121 5.162 -40.711 1.00 94.81 197 ARG A N 1
ATOM 1586 C CA . ARG A 1 197 ? 21.575 3.980 -41.451 1.00 94.81 197 ARG A CA 1
ATOM 1587 C C . ARG A 1 197 ? 20.838 3.834 -42.783 1.00 94.81 197 ARG A C 1
ATOM 1589 O O . ARG A 1 197 ? 21.502 3.631 -43.790 1.00 94.81 197 ARG A O 1
ATOM 1596 N N . GLN A 1 198 ? 19.516 3.995 -42.787 1.00 95.81 198 GLN A N 1
ATOM 1597 C CA . GLN A 1 198 ? 18.703 3.954 -44.007 1.00 95.81 198 GLN A CA 1
ATOM 1598 C C . GLN A 1 198 ? 19.129 5.036 -45.000 1.00 95.81 198 GLN A C 1
ATOM 1600 O O . GLN A 1 198 ? 19.406 4.721 -46.149 1.00 95.81 198 GLN A O 1
ATOM 1605 N N . LYS A 1 199 ? 19.310 6.285 -44.551 1.00 94.88 199 LYS A N 1
ATOM 1606 C CA . LYS A 1 199 ? 19.796 7.368 -45.424 1.00 94.88 199 LYS A CA 1
ATOM 1607 C C . LYS A 1 199 ? 21.174 7.086 -46.026 1.00 94.88 199 LYS A C 1
ATOM 1609 O O . LYS A 1 199 ? 21.420 7.421 -47.178 1.00 94.88 199 LYS A O 1
ATOM 1614 N N . LEU A 1 200 ? 22.083 6.488 -45.253 1.00 94.00 200 LEU A N 1
ATOM 1615 C CA . LEU A 1 200 ? 23.403 6.090 -45.752 1.00 94.00 200 LEU A CA 1
ATOM 1616 C C . LEU A 1 200 ? 23.308 4.960 -46.780 1.00 94.00 200 LEU A C 1
ATOM 1618 O O . LEU A 1 200 ? 24.065 4.952 -47.747 1.00 94.00 200 LEU A O 1
ATOM 1622 N N . GLU A 1 201 ? 22.404 4.006 -46.572 1.00 93.06 201 GLU A N 1
ATOM 1623 C CA . GLU A 1 201 ? 22.154 2.909 -47.504 1.00 93.06 201 GLU A CA 1
ATOM 1624 C C . GLU A 1 201 ? 21.520 3.409 -48.807 1.00 93.06 201 GLU A C 1
ATOM 1626 O O . GLU A 1 201 ? 21.976 3.033 -49.885 1.00 93.06 201 GLU A O 1
ATOM 1631 N N . GLU A 1 202 ? 20.555 4.324 -48.716 1.00 91.88 202 GLU A N 1
ATOM 1632 C CA . GLU A 1 202 ? 19.934 5.002 -49.856 1.00 91.88 202 GLU A CA 1
ATOM 1633 C C . GLU A 1 202 ? 20.953 5.819 -50.659 1.00 91.88 202 GLU A C 1
ATOM 1635 O O . GLU A 1 202 ? 21.043 5.640 -51.870 1.00 91.88 202 GLU A O 1
ATOM 1640 N N . ASP A 1 203 ? 21.778 6.650 -50.011 1.00 93.25 203 ASP A N 1
ATOM 1641 C CA . ASP A 1 203 ? 22.835 7.419 -50.687 1.00 93.25 203 ASP A CA 1
ATOM 1642 C C . ASP A 1 203 ? 23.901 6.490 -51.300 1.00 93.25 203 ASP A C 1
ATOM 1644 O O . ASP A 1 203 ? 24.333 6.681 -52.440 1.00 93.25 203 ASP A O 1
ATOM 1648 N N . LYS A 1 204 ? 24.283 5.408 -50.604 1.00 91.94 204 LYS A N 1
ATOM 1649 C CA . LYS A 1 204 ? 25.172 4.377 -51.165 1.00 91.94 204 LYS A CA 1
ATOM 1650 C C . LYS A 1 204 ? 24.550 3.736 -52.412 1.00 91.94 204 LYS A C 1
ATOM 1652 O O . LYS A 1 204 ? 25.246 3.573 -53.418 1.00 91.94 204 LYS A O 1
ATOM 1657 N N . ALA A 1 205 ? 23.265 3.386 -52.369 1.00 88.31 205 ALA A N 1
ATOM 1658 C CA . ALA A 1 205 ? 22.537 2.805 -53.493 1.00 88.31 205 ALA A CA 1
ATOM 1659 C C . ALA A 1 205 ? 22.376 3.803 -54.652 1.00 88.31 205 ALA A C 1
ATOM 1661 O O . ALA A 1 205 ? 22.566 3.432 -55.810 1.00 88.31 205 ALA A O 1
ATOM 1662 N N . GLU A 1 206 ? 22.109 5.078 -54.366 1.00 89.19 206 GLU A N 1
ATOM 1663 C CA . GLU A 1 206 ? 21.975 6.132 -55.370 1.00 89.19 206 GLU A CA 1
ATOM 1664 C C . GLU A 1 206 ? 23.302 6.411 -56.079 1.00 89.19 206 GLU A C 1
ATOM 1666 O O . GLU A 1 206 ? 23.338 6.467 -57.312 1.00 89.19 206 GLU A O 1
ATOM 1671 N N . ARG A 1 207 ? 24.418 6.503 -55.342 1.00 87.38 207 ARG A N 1
ATOM 1672 C CA . ARG A 1 207 ? 25.756 6.621 -55.946 1.00 87.38 207 ARG A CA 1
ATOM 1673 C C . ARG A 1 207 ? 26.088 5.415 -56.816 1.00 87.38 207 ARG A C 1
ATOM 1675 O O . ARG A 1 207 ? 26.612 5.593 -57.914 1.00 87.38 207 ARG A O 1
ATOM 1682 N N . ARG A 1 208 ? 25.756 4.198 -56.369 1.00 84.00 208 ARG A N 1
ATOM 1683 C CA . ARG A 1 208 ? 25.923 2.981 -57.183 1.00 84.00 208 ARG A CA 1
ATOM 1684 C C . ARG A 1 208 ? 25.087 3.033 -58.462 1.00 84.00 208 ARG A C 1
ATOM 1686 O O . ARG A 1 208 ? 25.628 2.757 -59.530 1.00 84.00 208 ARG A O 1
ATOM 1693 N N . ARG A 1 209 ? 23.819 3.454 -58.372 1.00 86.19 209 ARG A N 1
ATOM 1694 C CA . ARG A 1 209 ? 22.935 3.648 -59.534 1.00 86.19 209 ARG A CA 1
ATOM 1695 C C . ARG A 1 209 ? 23.512 4.684 -60.499 1.00 86.19 209 ARG A C 1
ATOM 1697 O O . ARG A 1 209 ? 23.526 4.456 -61.702 1.00 86.19 209 ARG A O 1
ATOM 1704 N N . LYS A 1 210 ? 24.026 5.804 -59.981 1.00 87.44 210 LYS A N 1
ATOM 1705 C CA . LYS A 1 210 ? 24.633 6.883 -60.776 1.00 87.44 210 LYS A CA 1
ATOM 1706 C C . LYS A 1 210 ? 25.923 6.450 -61.481 1.00 87.44 210 LYS A C 1
ATOM 1708 O O . LYS A 1 210 ? 26.204 6.935 -62.569 1.00 87.44 210 LYS A O 1
ATOM 1713 N N . LEU A 1 211 ? 26.682 5.532 -60.882 1.00 84.94 211 LEU A N 1
ATOM 1714 C CA . LEU A 1 211 ? 27.879 4.931 -61.478 1.00 84.94 211 LEU A CA 1
ATOM 1715 C C . LEU A 1 211 ? 27.567 3.778 -62.453 1.00 84.94 211 LEU A C 1
ATOM 1717 O O . LEU A 1 211 ? 28.494 3.206 -63.017 1.00 84.94 211 LEU A O 1
ATOM 1721 N N . GLY A 1 212 ? 26.292 3.427 -62.661 1.00 75.12 212 GLY A N 1
ATOM 1722 C CA . GLY A 1 212 ? 25.882 2.378 -63.600 1.00 75.12 212 GLY A CA 1
ATOM 1723 C C . GLY A 1 212 ? 26.217 0.950 -63.152 1.00 75.12 212 GLY A C 1
ATOM 1724 O O . GLY A 1 212 ? 26.197 0.039 -63.976 1.00 75.12 212 GLY A O 1
ATOM 1725 N N . LEU A 1 213 ? 26.530 0.734 -61.866 1.00 76.50 213 LEU A N 1
ATOM 1726 C CA . LEU A 1 213 ? 26.765 -0.609 -61.330 1.00 76.50 213 LEU A CA 1
ATOM 1727 C C . LEU A 1 213 ? 25.427 -1.329 -61.063 1.00 76.50 213 LEU A C 1
ATOM 1729 O O . LEU A 1 213 ? 24.493 -0.691 -60.568 1.00 76.50 213 LEU A O 1
ATOM 1733 N N . PRO A 1 214 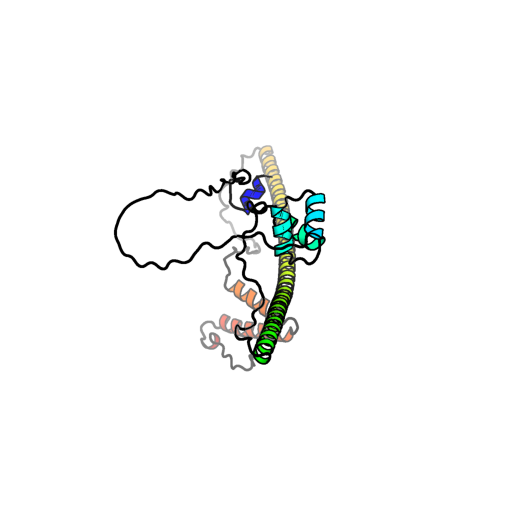? 25.333 -2.654 -61.306 1.00 71.06 214 PRO A N 1
ATOM 1734 C CA . PRO A 1 214 ? 24.146 -3.442 -60.980 1.00 71.06 214 PRO A CA 1
ATOM 1735 C C . PRO A 1 214 ? 23.749 -3.324 -59.495 1.00 71.06 214 PRO A C 1
ATOM 1737 O O . PRO A 1 214 ? 24.630 -3.100 -58.643 1.00 71.06 214 PRO A O 1
ATOM 1740 N N . PRO A 1 215 ? 22.451 -3.494 -59.162 1.00 64.25 215 PRO A N 1
ATOM 1741 C CA . PRO A 1 215 ? 21.988 -3.559 -57.779 1.00 64.25 215 PRO A CA 1
ATOM 1742 C C . PRO A 1 215 ? 22.815 -4.579 -56.992 1.00 64.25 215 PRO A C 1
ATOM 1744 O O . PRO A 1 215 ? 23.047 -5.689 -57.465 1.00 64.25 215 PRO A O 1
ATOM 1747 N N . GLU A 1 216 ? 23.302 -4.189 -55.813 1.00 59.41 216 GLU A N 1
ATOM 1748 C CA . GLU A 1 216 ? 23.893 -5.158 -54.891 1.00 59.41 216 GLU A CA 1
ATOM 1749 C C . GLU A 1 216 ? 22.728 -5.996 -54.350 1.00 59.41 216 GLU A C 1
ATOM 1751 O O . GLU A 1 216 ? 21.949 -5.515 -53.528 1.00 59.41 216 GLU A O 1
ATOM 1756 N N . GLU A 1 217 ? 22.552 -7.221 -54.850 1.00 50.59 217 GLU A N 1
ATOM 1757 C CA . GLU A 1 217 ? 21.752 -8.203 -54.119 1.00 50.59 217 GLU A CA 1
ATOM 1758 C C . GLU A 1 217 ? 22.396 -8.411 -52.740 1.00 50.59 217 GLU A C 1
ATOM 1760 O O . GLU A 1 217 ? 23.623 -8.289 -52.630 1.00 50.59 217 GLU A O 1
ATOM 1765 N N . PRO A 1 218 ? 21.621 -8.718 -51.682 1.00 51.22 218 PRO A N 1
ATOM 1766 C CA . PRO A 1 218 ? 22.171 -9.091 -50.386 1.00 51.22 218 PRO A CA 1
ATOM 1767 C C . PRO A 1 218 ? 22.912 -10.427 -50.532 1.00 51.22 218 PRO A C 1
ATOM 1769 O O . PRO A 1 218 ? 22.398 -11.496 -50.205 1.00 51.22 218 PRO A O 1
ATOM 1772 N N . SER A 1 219 ? 24.128 -10.367 -51.076 1.00 40.03 219 SER A N 1
ATOM 1773 C CA . SER A 1 219 ? 25.010 -11.504 -51.241 1.00 40.03 219 SER A CA 1
ATOM 1774 C C . SER A 1 219 ? 25.296 -12.053 -49.858 1.00 40.03 219 SER A C 1
ATOM 1776 O O . SER A 1 219 ? 25.790 -11.352 -48.970 1.00 40.03 219 SER A O 1
ATOM 1778 N N . ALA A 1 220 ? 24.967 -13.331 -49.702 1.00 46.22 220 ALA A N 1
ATOM 1779 C CA . ALA A 1 220 ? 25.358 -14.165 -48.590 1.00 46.22 220 ALA A CA 1
ATOM 1780 C C . ALA A 1 220 ? 26.791 -13.849 -48.127 1.00 46.22 220 ALA A C 1
ATOM 1782 O O . ALA A 1 220 ? 27.692 -13.706 -48.951 1.00 46.22 220 ALA A O 1
ATOM 1783 N N . ALA A 1 221 ? 26.938 -13.751 -46.803 1.00 46.44 221 ALA A N 1
ATOM 1784 C CA . ALA A 1 221 ? 28.146 -13.891 -45.987 1.00 46.44 221 ALA A CA 1
ATOM 1785 C C . ALA A 1 221 ? 29.518 -13.683 -46.675 1.00 46.44 221 ALA A C 1
ATOM 1787 O O . ALA A 1 221 ? 29.898 -14.469 -47.547 1.00 46.44 221 ALA A O 1
ATOM 1788 N N . PRO A 1 222 ? 30.377 -12.768 -46.181 1.00 46.44 222 PRO A N 1
ATOM 1789 C CA . PRO A 1 222 ? 31.771 -12.785 -46.591 1.00 46.44 222 PRO A CA 1
ATOM 1790 C C . PRO A 1 222 ? 32.447 -14.042 -46.017 1.00 46.44 222 PRO A C 1
ATOM 1792 O O . PRO A 1 222 ? 32.471 -14.260 -44.804 1.00 46.44 222 PRO A O 1
ATOM 1795 N N . LYS A 1 223 ? 33.008 -14.884 -46.894 1.00 39.28 223 LYS A N 1
ATOM 1796 C CA . LYS A 1 223 ? 34.018 -15.879 -46.501 1.00 39.28 223 LYS A CA 1
ATOM 1797 C C . LYS A 1 223 ? 35.304 -15.146 -46.070 1.00 39.28 223 LYS A C 1
ATOM 1799 O O . LYS A 1 223 ? 35.617 -14.098 -46.633 1.00 39.28 223 LYS A O 1
ATOM 1804 N N . PRO A 1 224 ? 36.041 -15.669 -45.075 1.00 44.41 224 PRO A N 1
ATOM 1805 C CA . PRO A 1 224 ? 37.061 -14.922 -44.348 1.00 44.41 224 PRO A CA 1
ATOM 1806 C C . PRO A 1 224 ? 38.399 -14.893 -45.097 1.00 44.41 224 PRO A C 1
ATOM 1808 O O . PRO A 1 224 ? 38.816 -15.893 -45.673 1.00 44.41 224 PRO A O 1
ATOM 1811 N N . SER A 1 225 ? 39.106 -13.765 -45.029 1.00 37.72 225 SER A N 1
ATOM 1812 C CA . SER A 1 225 ? 40.531 -13.653 -45.365 1.00 37.72 225 SER A CA 1
ATOM 1813 C C . SER A 1 225 ? 41.236 -12.826 -44.284 1.00 37.72 225 SER A C 1
ATOM 1815 O O . SER A 1 225 ? 41.144 -11.609 -44.314 1.00 37.72 225 SER A O 1
ATOM 1817 N N . ALA A 1 226 ? 41.893 -13.534 -43.351 1.00 41.31 226 ALA A N 1
ATOM 1818 C CA . ALA A 1 226 ? 43.016 -13.160 -42.465 1.00 41.31 226 ALA A CA 1
ATOM 1819 C C . ALA A 1 226 ? 42.954 -11.875 -41.581 1.00 41.31 226 ALA A C 1
ATOM 1821 O O . ALA A 1 226 ? 42.253 -10.917 -41.879 1.00 41.31 226 ALA A O 1
ATOM 1822 N N . PRO A 1 227 ? 43.650 -11.868 -40.421 1.00 45.12 227 PRO A N 1
ATOM 1823 C CA . PRO A 1 227 ? 43.152 -11.233 -39.207 1.00 45.12 227 PRO A CA 1
ATOM 1824 C C . PRO A 1 227 ? 43.649 -9.796 -39.028 1.00 45.12 227 PRO A C 1
ATOM 1826 O O . PRO A 1 227 ? 44.850 -9.539 -38.986 1.00 45.12 227 PRO A O 1
ATOM 1829 N N . ILE A 1 228 ? 42.714 -8.876 -38.805 1.00 37.69 228 ILE A N 1
ATOM 1830 C CA . ILE A 1 228 ? 42.971 -7.586 -38.165 1.00 37.69 228 ILE A CA 1
ATOM 1831 C C . ILE A 1 228 ? 42.158 -7.550 -36.872 1.00 37.69 228 ILE A C 1
ATOM 1833 O O . ILE A 1 228 ? 40.997 -7.949 -36.820 1.00 37.69 228 ILE A O 1
ATOM 1837 N N . VAL A 1 229 ? 42.857 -7.172 -35.808 1.00 43.66 229 VAL A N 1
ATOM 1838 C CA . VAL A 1 229 ? 42.461 -7.224 -34.404 1.00 43.66 229 VAL A CA 1
ATOM 1839 C C . VAL A 1 229 ? 41.240 -6.335 -34.163 1.00 43.66 229 VAL A C 1
ATOM 1841 O O . VAL A 1 229 ? 41.368 -5.126 -34.006 1.00 43.66 229 VAL A O 1
ATOM 1844 N N . GLU A 1 230 ? 40.057 -6.941 -34.106 1.00 41.00 230 GLU A N 1
ATOM 1845 C CA . GLU A 1 230 ? 38.859 -6.300 -33.569 1.00 41.00 230 GLU A CA 1
ATOM 1846 C C . GLU A 1 230 ? 38.653 -6.722 -32.112 1.00 41.00 230 GLU A C 1
ATOM 1848 O O . GLU A 1 230 ? 38.531 -7.903 -31.768 1.00 41.00 230 GLU A O 1
ATOM 1853 N N . GLU A 1 231 ? 38.631 -5.720 -31.237 1.00 47.62 231 GLU A N 1
ATOM 1854 C CA . GLU A 1 231 ? 38.301 -5.857 -29.829 1.00 47.62 231 GLU A CA 1
ATOM 1855 C C . GLU A 1 231 ? 36.917 -6.495 -29.655 1.00 47.62 231 GLU A C 1
ATOM 1857 O O . GLU A 1 231 ? 35.870 -5.916 -29.957 1.00 47.62 231 GLU A O 1
ATOM 1862 N N . LYS A 1 232 ? 36.915 -7.703 -29.088 1.00 34.62 232 LYS A N 1
ATOM 1863 C CA . LYS A 1 232 ? 35.725 -8.406 -28.608 1.00 34.62 232 LYS A CA 1
ATOM 1864 C C . LYS A 1 232 ? 34.990 -7.581 -27.544 1.00 34.62 232 LYS A C 1
ATOM 1866 O O . LYS A 1 232 ? 35.202 -7.768 -26.346 1.00 34.62 232 LYS A O 1
ATOM 1871 N N . LYS A 1 233 ? 34.013 -6.770 -27.951 1.00 43.25 233 LYS A N 1
ATOM 1872 C CA . LYS A 1 233 ? 32.876 -6.424 -27.085 1.00 43.25 233 LYS A CA 1
ATOM 1873 C C . LYS A 1 233 ? 31.858 -7.557 -27.163 1.00 43.25 233 LYS A C 1
ATOM 1875 O O . LYS A 1 233 ? 30.987 -7.595 -28.025 1.00 43.25 233 LYS A O 1
ATOM 1880 N N . SER A 1 234 ? 32.018 -8.518 -26.259 1.00 39.44 234 SER A N 1
ATOM 1881 C CA . SER A 1 234 ? 31.085 -9.624 -26.061 1.00 39.44 234 SER A CA 1
ATOM 1882 C C . SER A 1 234 ? 29.752 -9.106 -25.504 1.00 39.44 234 SER A C 1
ATOM 1884 O O . SER A 1 234 ? 29.581 -8.913 -24.303 1.00 39.44 234 SER A O 1
ATOM 1886 N N . ALA A 1 235 ? 28.775 -8.890 -26.383 1.00 50.47 235 ALA A N 1
ATOM 1887 C CA . ALA A 1 235 ? 27.371 -8.847 -25.994 1.00 50.47 235 ALA A CA 1
ATOM 1888 C C . ALA A 1 235 ? 26.888 -10.295 -25.817 1.00 50.47 235 ALA A C 1
ATOM 1890 O O . ALA A 1 235 ? 26.594 -10.990 -26.788 1.00 50.47 235 ALA A O 1
ATOM 1891 N N . LEU A 1 236 ? 26.887 -10.780 -24.574 1.00 44.81 236 LEU A N 1
ATOM 1892 C CA . LEU A 1 236 ? 26.368 -12.107 -24.247 1.00 44.81 236 LEU A CA 1
ATOM 1893 C C . LEU A 1 236 ? 24.825 -12.130 -24.282 1.00 44.81 236 LEU A C 1
ATOM 1895 O O . LEU A 1 236 ? 24.194 -11.154 -23.867 1.00 44.81 236 LEU A O 1
ATOM 1899 N N . PRO A 1 237 ? 24.209 -13.251 -24.706 1.00 49.66 237 PRO A N 1
ATOM 1900 C CA . PRO A 1 237 ? 22.766 -13.469 -24.627 1.00 49.66 237 PRO A CA 1
ATOM 1901 C C . PRO A 1 237 ? 22.274 -13.465 -23.174 1.00 49.66 237 PRO A C 1
ATOM 1903 O O . PRO A 1 237 ? 22.886 -14.100 -22.311 1.00 49.66 237 PRO A O 1
ATOM 1906 N N . VAL A 1 238 ? 21.143 -12.802 -22.914 1.00 47.38 238 VAL A N 1
ATOM 1907 C CA . VAL A 1 238 ? 20.422 -12.878 -21.634 1.00 47.38 238 VAL A CA 1
ATOM 1908 C C . VAL A 1 238 ? 19.958 -14.322 -21.437 1.00 47.38 238 VAL A C 1
ATOM 1910 O O . VAL A 1 238 ? 18.972 -14.764 -22.021 1.00 47.38 238 VAL A O 1
ATOM 1913 N N . ARG A 1 239 ? 20.726 -15.080 -20.651 1.00 48.69 239 ARG A N 1
ATOM 1914 C CA . ARG A 1 239 ? 20.356 -16.405 -20.146 1.00 48.69 239 ARG A CA 1
ATOM 1915 C C . ARG A 1 239 ? 19.628 -16.221 -18.811 1.00 48.69 239 ARG A C 1
ATOM 1917 O O . ARG A 1 239 ? 20.055 -15.374 -18.030 1.00 48.69 239 ARG A O 1
ATOM 1924 N N . PRO A 1 240 ? 18.575 -16.999 -18.518 1.00 54.34 240 PRO A N 1
ATOM 1925 C CA . PRO A 1 240 ? 17.870 -16.907 -17.242 1.00 54.34 240 PRO A CA 1
ATOM 1926 C C . PRO A 1 240 ? 18.849 -17.174 -16.088 1.00 54.34 240 PRO A C 1
ATOM 1928 O O . PRO A 1 240 ? 19.534 -18.195 -16.104 1.00 54.34 240 PRO A O 1
ATOM 1931 N N . ALA A 1 241 ? 18.953 -16.225 -15.149 1.00 59.28 241 ALA A N 1
ATOM 1932 C CA . ALA A 1 241 ? 19.643 -16.302 -13.856 1.00 59.28 241 ALA A CA 1
ATOM 1933 C C . ALA A 1 241 ? 20.790 -17.322 -13.787 1.00 59.28 241 ALA A C 1
ATOM 1935 O O . ALA A 1 241 ? 20.717 -18.340 -13.098 1.00 59.28 241 ALA A O 1
ATOM 1936 N N . THR A 1 242 ? 21.879 -17.053 -14.512 1.00 75.25 242 THR A N 1
ATOM 1937 C CA . THR A 1 242 ? 23.100 -17.861 -14.374 1.00 75.25 242 THR A CA 1
ATOM 1938 C C . THR A 1 242 ? 23.593 -17.812 -12.920 1.00 75.25 242 THR A C 1
ATOM 1940 O O . THR A 1 242 ? 23.398 -16.812 -12.234 1.00 75.25 242 THR A O 1
ATOM 1943 N N . LYS A 1 243 ? 24.282 -18.854 -12.427 1.00 80.38 243 LYS A N 1
ATOM 1944 C CA . LYS A 1 243 ? 24.890 -18.878 -11.071 1.00 80.38 243 LYS A CA 1
ATOM 1945 C C . LYS A 1 243 ? 25.704 -17.608 -10.748 1.00 80.38 243 LYS A C 1
ATOM 1947 O O . LYS A 1 243 ? 25.806 -17.206 -9.593 1.00 80.38 243 LYS A O 1
ATOM 1952 N N . ALA A 1 244 ? 26.240 -16.942 -11.774 1.00 83.44 244 ALA A N 1
ATOM 1953 C CA . ALA A 1 244 ? 26.909 -15.650 -11.664 1.00 83.44 244 ALA A CA 1
ATOM 1954 C C . ALA A 1 244 ? 25.977 -14.499 -11.230 1.00 83.44 244 ALA A C 1
ATOM 1956 O O . ALA A 1 244 ? 26.405 -13.621 -10.491 1.00 83.44 244 ALA A O 1
ATOM 1957 N N . GLU A 1 245 ? 24.715 -14.481 -11.660 1.00 85.81 245 GLU A N 1
ATOM 1958 C CA . GLU A 1 245 ? 23.713 -13.494 -11.233 1.00 85.81 245 GLU A CA 1
ATOM 1959 C C . GLU A 1 245 ? 23.275 -13.713 -9.792 1.00 85.81 245 GLU A C 1
ATOM 1961 O O . GLU A 1 245 ? 23.218 -12.749 -9.035 1.00 85.81 245 GLU A O 1
ATOM 1966 N N . GLN A 1 246 ? 23.064 -14.970 -9.393 1.00 86.69 246 GLN A N 1
ATOM 1967 C CA . GLN A 1 246 ? 22.779 -15.319 -7.999 1.00 86.69 246 GLN A CA 1
ATOM 1968 C C . GLN A 1 246 ? 23.932 -14.892 -7.082 1.00 86.69 246 GLN A C 1
ATOM 1970 O O . GLN A 1 246 ? 23.707 -14.231 -6.074 1.00 86.69 246 GLN A O 1
ATOM 1975 N N . MET A 1 247 ? 25.180 -15.163 -7.484 1.00 85.75 247 MET A N 1
ATOM 1976 C CA . MET A 1 247 ? 26.365 -14.701 -6.757 1.00 85.75 247 MET A CA 1
ATOM 1977 C C . MET A 1 247 ? 26.428 -13.169 -6.677 1.00 85.75 247 MET A C 1
ATOM 1979 O O . MET A 1 247 ? 26.659 -12.617 -5.604 1.00 85.75 247 MET A O 1
ATOM 1983 N N . ARG A 1 248 ? 26.181 -12.461 -7.790 1.00 90.06 248 ARG A N 1
ATOM 1984 C CA . ARG A 1 248 ? 26.127 -10.989 -7.801 1.00 90.06 248 ARG A CA 1
ATOM 1985 C C . ARG A 1 248 ? 25.072 -10.451 -6.837 1.00 90.06 248 ARG A C 1
ATOM 1987 O O . ARG A 1 248 ? 25.332 -9.461 -6.157 1.00 90.06 248 ARG A O 1
ATOM 1994 N N . GLU A 1 249 ? 23.912 -11.093 -6.766 1.00 92.19 249 GLU A N 1
ATOM 1995 C CA . GLU A 1 249 ? 22.840 -10.694 -5.859 1.00 92.19 249 GLU A CA 1
ATOM 1996 C C . GLU A 1 249 ? 23.204 -10.929 -4.392 1.00 92.19 249 GLU A C 1
ATOM 1998 O O . GLU A 1 249 ? 23.060 -10.017 -3.579 1.00 92.19 249 GLU A O 1
ATOM 2003 N N . CYS A 1 250 ? 23.787 -12.084 -4.057 1.00 89.69 250 CYS A N 1
ATOM 2004 C CA . CYS A 1 250 ? 24.287 -12.354 -2.708 1.00 89.69 250 CYS 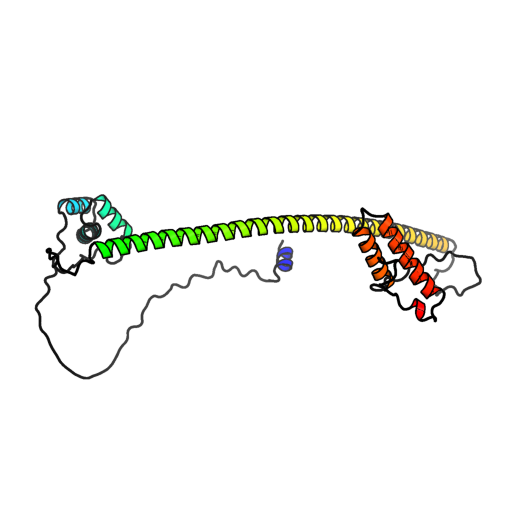A CA 1
ATOM 2005 C C . CYS A 1 250 ? 25.329 -11.314 -2.260 1.00 89.69 250 CYS A C 1
ATOM 2007 O O . CYS A 1 250 ? 25.266 -10.821 -1.134 1.00 89.69 250 CYS A O 1
ATOM 2009 N N . LEU A 1 251 ? 26.256 -10.923 -3.144 1.00 91.75 251 LEU A N 1
ATOM 2010 C CA . LEU A 1 251 ? 27.264 -9.899 -2.843 1.00 91.75 251 LEU A CA 1
ATOM 2011 C C . LEU A 1 251 ? 26.646 -8.503 -2.667 1.00 91.75 251 LEU A C 1
ATOM 2013 O O . LEU A 1 251 ? 27.063 -7.754 -1.779 1.00 91.75 251 LEU A O 1
ATOM 2017 N N . ARG A 1 252 ? 25.639 -8.149 -3.480 1.00 94.31 252 ARG A N 1
ATOM 2018 C CA . ARG A 1 252 ? 24.892 -6.889 -3.326 1.00 94.31 252 ARG A CA 1
ATOM 2019 C C . ARG A 1 252 ? 24.142 -6.842 -2.001 1.00 94.31 252 ARG A C 1
ATOM 2021 O O . ARG A 1 252 ? 24.266 -5.847 -1.289 1.00 94.31 252 ARG A O 1
ATOM 2028 N N . SER A 1 253 ? 23.435 -7.914 -1.650 1.00 94.38 253 SER A N 1
ATOM 2029 C CA . SER A 1 253 ? 22.727 -8.019 -0.374 1.00 94.38 253 SER A CA 1
ATOM 2030 C C . SER A 1 253 ? 23.688 -7.918 0.813 1.00 94.38 253 SER A C 1
ATOM 2032 O O . SER A 1 253 ? 23.421 -7.148 1.732 1.00 94.38 253 SER A O 1
ATOM 2034 N N . LEU A 1 254 ? 24.852 -8.582 0.767 1.00 91.44 254 LEU A N 1
ATOM 2035 C CA . LEU A 1 254 ? 25.849 -8.500 1.841 1.00 91.44 254 LEU A CA 1
ATOM 2036 C C . LEU A 1 254 ? 26.345 -7.063 2.064 1.00 91.44 254 LEU A C 1
ATOM 2038 O O . LEU A 1 254 ? 26.407 -6.599 3.200 1.00 91.44 254 LEU A O 1
ATOM 2042 N N . LYS A 1 255 ? 26.646 -6.333 0.981 1.00 93.00 255 LYS A N 1
ATOM 2043 C CA . LYS A 1 255 ? 27.045 -4.920 1.061 1.00 93.00 255 LYS A CA 1
ATOM 2044 C C . LYS A 1 255 ? 25.906 -4.028 1.564 1.00 93.00 255 LYS A C 1
ATOM 2046 O O . LYS A 1 255 ? 26.150 -3.064 2.279 1.00 93.00 255 LYS A O 1
ATOM 2051 N N . GLN A 1 256 ? 24.667 -4.330 1.184 1.00 93.94 256 GLN A N 1
ATOM 2052 C CA . GLN A 1 256 ? 23.495 -3.551 1.575 1.00 93.94 256 GLN A CA 1
ATOM 2053 C C . GLN A 1 256 ? 23.099 -3.749 3.043 1.00 93.94 256 GLN A C 1
ATOM 2055 O O . GLN A 1 256 ? 22.639 -2.794 3.665 1.00 93.94 256 GLN A O 1
ATOM 2060 N N . ASN A 1 257 ? 23.303 -4.946 3.590 1.00 93.06 257 ASN A N 1
ATOM 2061 C CA . ASN A 1 257 ? 22.975 -5.275 4.979 1.00 93.06 257 ASN A CA 1
ATOM 2062 C C . ASN A 1 257 ? 24.028 -4.763 5.978 1.00 93.06 257 ASN A C 1
ATOM 2064 O O . ASN A 1 257 ? 23.729 -4.616 7.158 1.00 93.06 257 ASN A O 1
ATOM 2068 N N . HIS A 1 258 ? 25.246 -4.474 5.511 1.00 91.62 258 HIS A N 1
ATOM 2069 C CA . HIS A 1 258 ? 26.363 -3.980 6.325 1.00 91.62 258 HIS A CA 1
ATOM 2070 C C . HIS A 1 258 ? 26.920 -2.653 5.783 1.00 91.62 258 HIS A C 1
ATOM 2072 O O . HIS A 1 258 ? 28.132 -2.479 5.669 1.00 91.62 258 HIS A O 1
ATOM 2078 N N . LYS A 1 259 ? 26.033 -1.717 5.418 1.00 89.50 259 LYS A N 1
ATOM 2079 C CA . LYS A 1 259 ? 26.412 -0.416 4.831 1.00 89.50 259 LYS A CA 1
ATOM 2080 C C . LYS A 1 259 ? 27.303 0.431 5.739 1.00 89.50 259 LYS A C 1
ATOM 2082 O O . LYS A 1 259 ? 28.153 1.151 5.226 1.00 89.50 259 LYS A O 1
ATOM 2087 N N . ASP A 1 260 ? 27.126 0.307 7.049 1.00 91.88 260 ASP A N 1
ATOM 2088 C CA . ASP A 1 260 ? 27.837 1.113 8.045 1.00 91.88 260 ASP A CA 1
ATOM 2089 C C . ASP A 1 260 ? 29.190 0.501 8.459 1.00 91.88 260 ASP A C 1
ATOM 2091 O O . ASP A 1 260 ? 29.973 1.142 9.153 1.00 91.88 260 ASP A O 1
ATOM 2095 N N . ASP A 1 261 ? 29.498 -0.724 8.009 1.00 91.88 261 ASP A N 1
ATOM 2096 C CA . ASP A 1 261 ? 30.724 -1.455 8.355 1.00 91.88 261 ASP A CA 1
ATOM 2097 C C . ASP A 1 261 ? 31.441 -1.975 7.093 1.00 91.88 261 ASP A C 1
ATOM 2099 O O . ASP A 1 261 ? 31.588 -3.177 6.838 1.00 91.88 261 ASP A O 1
ATOM 2103 N N . ASP A 1 262 ? 31.899 -1.032 6.263 1.00 90.69 262 ASP A N 1
ATOM 2104 C CA . ASP A 1 262 ? 32.593 -1.307 4.996 1.00 90.69 262 ASP A CA 1
ATOM 2105 C C . ASP A 1 262 ? 33.874 -2.144 5.195 1.00 90.69 262 ASP A C 1
ATOM 2107 O O . ASP A 1 262 ? 34.230 -2.972 4.352 1.00 90.69 262 ASP A O 1
ATOM 2111 N N . ALA A 1 263 ? 34.545 -2.003 6.343 1.00 91.62 263 ALA A N 1
ATOM 2112 C CA . ALA A 1 263 ? 35.722 -2.796 6.692 1.00 91.62 263 ALA A CA 1
ATOM 2113 C C . ALA A 1 263 ? 35.384 -4.284 6.882 1.00 91.62 263 ALA A C 1
ATOM 2115 O O . ALA A 1 263 ? 36.155 -5.160 6.474 1.00 91.62 263 ALA A O 1
ATOM 2116 N N . LYS A 1 264 ? 34.234 -4.601 7.486 1.00 88.75 264 LYS A N 1
ATOM 2117 C CA . LYS A 1 264 ? 33.740 -5.979 7.609 1.00 88.75 264 LYS A CA 1
ATOM 2118 C C . LYS A 1 264 ? 33.323 -6.556 6.255 1.00 88.75 264 LYS A C 1
ATOM 2120 O O . LYS A 1 264 ? 33.685 -7.693 5.949 1.00 88.75 264 LYS A O 1
ATOM 2125 N N . VAL A 1 265 ? 32.664 -5.763 5.406 1.00 91.75 265 VAL A N 1
ATOM 2126 C CA . VAL A 1 265 ? 32.284 -6.171 4.038 1.00 91.75 265 VAL A CA 1
ATOM 2127 C C . VAL A 1 265 ? 33.516 -6.476 3.179 1.00 91.75 265 VAL A C 1
ATOM 2129 O O . VAL A 1 265 ? 33.583 -7.528 2.540 1.00 91.75 265 VAL A O 1
ATOM 2132 N N . LYS A 1 266 ? 34.532 -5.604 3.202 1.00 91.19 266 LYS A N 1
ATOM 2133 C CA . LYS A 1 266 ? 35.798 -5.812 2.481 1.00 91.19 266 LYS A CA 1
ATOM 2134 C C . LYS A 1 266 ? 36.526 -7.074 2.940 1.00 91.19 266 LYS A C 1
ATOM 2136 O O . LYS A 1 266 ? 36.976 -7.846 2.094 1.00 91.19 266 LYS A O 1
ATOM 2141 N N . ARG A 1 267 ? 36.597 -7.320 4.256 1.00 90.75 267 ARG A N 1
ATOM 2142 C CA . ARG A 1 267 ? 37.174 -8.558 4.811 1.00 90.75 267 ARG A CA 1
ATOM 2143 C C . ARG A 1 267 ? 36.429 -9.798 4.311 1.00 90.75 267 ARG A C 1
ATOM 2145 O O . ARG A 1 267 ? 37.072 -10.724 3.829 1.00 90.75 267 ARG A O 1
ATOM 2152 N N . ALA A 1 268 ? 35.096 -9.791 4.328 1.00 90.06 268 ALA A N 1
ATOM 2153 C CA . ALA A 1 268 ? 34.291 -10.907 3.829 1.00 90.06 268 ALA A CA 1
ATOM 2154 C C . ALA A 1 268 ? 34.525 -11.189 2.331 1.00 90.06 268 ALA A C 1
ATOM 2156 O O . ALA A 1 268 ? 34.702 -12.345 1.938 1.00 90.06 268 ALA A O 1
ATOM 2157 N N . PHE A 1 269 ? 34.589 -10.148 1.492 1.00 92.50 269 PHE A N 1
ATOM 2158 C CA . PHE A 1 269 ? 34.887 -10.302 0.063 1.00 92.50 269 PHE A CA 1
ATOM 2159 C C . PHE A 1 269 ? 36.302 -10.824 -0.190 1.00 92.50 269 PHE A C 1
ATOM 2161 O O . PHE A 1 269 ? 36.483 -11.701 -1.035 1.00 92.50 269 PHE A O 1
ATOM 2168 N N . GLN A 1 270 ? 37.294 -10.346 0.563 1.00 91.50 270 GLN A N 1
ATOM 2169 C CA . GLN A 1 270 ? 38.672 -10.821 0.454 1.00 91.50 270 GLN A CA 1
ATOM 2170 C C . GLN A 1 270 ? 38.798 -12.301 0.849 1.00 91.50 270 GLN A C 1
ATOM 2172 O O . GLN A 1 270 ? 39.458 -13.083 0.156 1.00 91.50 270 GLN A O 1
ATOM 2177 N N . THR A 1 271 ? 38.125 -12.708 1.925 1.00 90.31 271 THR A N 1
ATOM 2178 C CA . THR A 1 271 ? 38.056 -14.107 2.360 1.00 90.31 271 THR A CA 1
ATOM 2179 C C . THR A 1 271 ? 37.403 -14.980 1.285 1.00 90.31 271 THR A C 1
ATOM 2181 O O . THR A 1 271 ? 37.966 -16.004 0.897 1.00 90.31 271 THR A O 1
ATOM 2184 N N . LEU A 1 272 ? 36.270 -14.548 0.719 1.00 90.44 272 LEU A N 1
ATOM 2185 C CA . LEU A 1 272 ? 35.583 -15.268 -0.358 1.00 90.44 272 LEU A CA 1
ATOM 2186 C C . LEU A 1 272 ? 36.457 -15.420 -1.614 1.00 90.44 272 LEU A C 1
ATOM 2188 O O . LEU A 1 272 ? 36.558 -16.519 -2.161 1.00 90.44 272 LEU A O 1
ATOM 2192 N N . LEU A 1 273 ? 37.127 -14.346 -2.047 1.00 91.50 273 LEU A N 1
ATOM 2193 C CA . LEU A 1 273 ? 38.068 -14.374 -3.173 1.00 91.50 273 LEU A CA 1
ATOM 2194 C C . LEU A 1 273 ? 39.221 -15.351 -2.932 1.00 91.50 273 LEU A C 1
ATOM 2196 O O . LEU A 1 273 ? 39.655 -16.023 -3.864 1.00 91.50 273 LEU A O 1
ATOM 2200 N N . THR A 1 274 ? 39.692 -15.464 -1.691 1.00 90.69 274 THR A N 1
ATOM 2201 C CA . THR A 1 274 ? 40.771 -16.387 -1.325 1.00 90.69 274 THR A CA 1
ATOM 2202 C C . THR A 1 274 ? 40.324 -17.842 -1.469 1.00 90.69 274 THR A C 1
ATOM 2204 O O . THR A 1 274 ? 41.010 -18.631 -2.118 1.00 90.69 274 THR A O 1
ATOM 2207 N N . TYR A 1 275 ? 39.147 -18.200 -0.945 1.00 88.31 275 TYR A N 1
ATOM 2208 C CA . TYR A 1 275 ? 38.616 -19.562 -1.072 1.00 88.31 275 TYR A CA 1
ATOM 2209 C C . TYR A 1 275 ? 38.291 -19.931 -2.524 1.00 88.31 275 TYR A C 1
ATOM 2211 O O . TYR A 1 275 ? 38.710 -20.990 -2.990 1.00 88.31 275 TYR A O 1
ATOM 2219 N N . ILE A 1 276 ? 37.615 -19.047 -3.265 1.00 89.56 276 ILE A N 1
ATOM 2220 C CA . ILE A 1 276 ? 37.305 -19.282 -4.684 1.00 89.56 276 ILE A CA 1
ATOM 2221 C C . ILE A 1 276 ? 38.592 -19.347 -5.514 1.00 89.56 276 ILE A C 1
ATOM 2223 O O . ILE A 1 276 ? 38.727 -20.219 -6.369 1.00 89.56 276 ILE A O 1
ATOM 2227 N N . GLY A 1 277 ? 39.563 -18.473 -5.239 1.00 91.38 277 GLY A N 1
ATOM 2228 C CA . GLY A 1 277 ? 40.865 -18.477 -5.903 1.00 91.38 277 GLY A CA 1
ATOM 2229 C C . GLY A 1 277 ? 41.645 -19.772 -5.672 1.00 91.38 277 GLY A C 1
ATOM 2230 O O . GLY A 1 277 ? 42.322 -20.244 -6.581 1.00 91.38 277 GLY A O 1
ATOM 2231 N N . ASN A 1 278 ? 41.525 -20.387 -4.494 1.00 90.56 278 ASN A N 1
ATOM 2232 C CA . ASN A 1 278 ? 42.154 -21.678 -4.208 1.00 90.56 278 ASN A CA 1
ATOM 2233 C C . ASN A 1 278 ? 41.493 -22.826 -4.980 1.00 90.56 278 ASN A C 1
ATOM 2235 O O . ASN A 1 278 ? 42.206 -23.648 -5.547 1.00 90.56 278 ASN A O 1
ATOM 2239 N N . VAL A 1 279 ? 40.160 -22.838 -5.079 1.00 90.38 279 VAL A N 1
ATOM 2240 C CA . VAL A 1 279 ? 39.422 -23.817 -5.900 1.00 90.38 279 VAL A CA 1
ATOM 2241 C C . VAL A 1 279 ? 39.723 -23.641 -7.390 1.00 90.38 279 VAL A C 1
ATOM 2243 O O . VAL A 1 279 ? 39.870 -24.624 -8.105 1.00 90.38 279 VAL A O 1
ATOM 2246 N N . ALA A 1 280 ? 39.836 -22.400 -7.868 1.00 90.75 280 ALA A N 1
ATOM 2247 C CA . ALA A 1 280 ? 40.125 -22.116 -9.271 1.00 90.75 280 ALA A CA 1
ATOM 2248 C C . ALA A 1 280 ? 41.561 -22.494 -9.672 1.00 90.75 280 ALA A C 1
ATOM 2250 O O . ALA A 1 280 ? 41.779 -22.929 -10.799 1.00 90.75 280 ALA A O 1
ATOM 2251 N N . ARG A 1 281 ? 42.534 -22.325 -8.764 1.00 92.50 281 ARG A N 1
ATOM 2252 C CA . ARG A 1 281 ? 43.940 -22.694 -8.999 1.00 92.50 281 ARG A CA 1
ATOM 2253 C C . ARG A 1 281 ? 44.187 -24.195 -8.870 1.00 92.50 281 ARG A C 1
ATOM 2255 O O . ARG A 1 281 ? 44.924 -24.739 -9.680 1.00 92.50 281 ARG A O 1
ATOM 2262 N N . ASN A 1 282 ? 43.557 -24.844 -7.889 1.00 91.06 282 ASN A N 1
ATOM 2263 C CA . ASN A 1 282 ? 43.736 -26.266 -7.591 1.00 91.06 282 ASN A CA 1
ATOM 2264 C C . ASN A 1 282 ? 42.367 -26.972 -7.548 1.00 91.06 282 ASN A C 1
ATOM 2266 O O . ASN A 1 282 ? 41.860 -27.273 -6.461 1.00 91.06 282 ASN A O 1
ATOM 2270 N N . PRO A 1 283 ? 41.734 -27.216 -8.710 1.00 86.81 283 PRO A N 1
ATOM 2271 C CA . PRO A 1 283 ? 40.371 -27.735 -8.762 1.00 86.81 283 PRO A CA 1
ATOM 2272 C C . PRO A 1 283 ? 40.255 -29.176 -8.263 1.00 86.81 283 PRO A C 1
ATOM 2274 O O . PRO A 1 283 ? 39.204 -29.533 -7.733 1.00 86.81 283 PRO A O 1
ATOM 2277 N N . ASP A 1 284 ? 41.300 -29.992 -8.395 1.00 87.31 284 ASP A N 1
ATOM 2278 C CA . ASP A 1 284 ? 41.269 -31.430 -8.080 1.00 87.31 284 ASP A CA 1
ATOM 2279 C C . ASP A 1 284 ? 41.563 -31.743 -6.605 1.00 87.31 284 ASP A C 1
ATOM 2281 O O . ASP A 1 284 ? 41.303 -32.846 -6.128 1.00 87.31 284 ASP A O 1
ATOM 2285 N N . GLU A 1 285 ? 42.035 -30.759 -5.840 1.00 90.25 285 GLU A N 1
ATOM 2286 C CA . GLU A 1 285 ? 42.325 -30.925 -4.419 1.00 90.25 285 GLU A CA 1
ATOM 2287 C C . GLU A 1 285 ? 41.053 -30.786 -3.563 1.00 90.25 285 GLU A C 1
ATOM 2289 O O . GLU A 1 285 ? 40.549 -29.687 -3.306 1.00 90.25 285 GLU A O 1
ATOM 2294 N N . GLU A 1 286 ? 40.551 -31.908 -3.038 1.00 83.88 286 GLU A N 1
ATOM 2295 C CA . GLU A 1 286 ? 39.313 -31.948 -2.241 1.00 83.88 286 GLU A CA 1
ATOM 2296 C C . GLU A 1 286 ? 39.326 -31.038 -1.006 1.00 83.88 286 GLU A C 1
ATOM 2298 O O . GLU A 1 286 ? 38.276 -30.541 -0.586 1.00 83.88 286 GLU A O 1
ATOM 2303 N N . LYS A 1 287 ? 40.508 -30.773 -0.433 1.00 85.50 287 LYS A N 1
ATOM 2304 C CA . LYS A 1 287 ? 40.658 -29.903 0.743 1.00 85.50 287 LYS A CA 1
ATOM 2305 C C . LYS A 1 287 ? 40.190 -28.465 0.488 1.00 85.50 287 LYS A C 1
ATOM 2307 O O . LYS A 1 287 ? 39.781 -27.804 1.435 1.00 85.50 287 LYS A O 1
ATOM 2312 N N . PHE A 1 288 ? 40.215 -27.991 -0.762 1.00 87.25 288 PHE A N 1
ATOM 2313 C CA . PHE A 1 288 ? 39.725 -26.658 -1.131 1.00 87.25 288 PHE A CA 1
ATOM 2314 C C . PHE A 1 288 ? 38.242 -26.651 -1.516 1.00 87.25 288 PHE A C 1
ATOM 2316 O O . PHE A 1 288 ? 37.617 -25.594 -1.507 1.00 87.25 288 PHE A O 1
ATOM 2323 N N . ARG A 1 289 ? 37.647 -27.820 -1.786 1.00 85.38 289 ARG A N 1
ATOM 2324 C CA . ARG A 1 289 ? 36.213 -27.959 -2.093 1.00 85.38 289 ARG A CA 1
ATOM 2325 C C . ARG A 1 289 ? 35.322 -27.935 -0.844 1.00 85.38 289 ARG A C 1
ATOM 2327 O O . ARG A 1 289 ? 34.106 -27.817 -0.971 1.00 85.38 289 ARG A O 1
ATOM 2334 N N . LYS A 1 290 ? 35.902 -28.045 0.357 1.00 86.44 290 LYS A N 1
ATOM 2335 C CA . LYS A 1 290 ? 35.188 -28.023 1.645 1.00 86.44 290 LYS A CA 1
ATOM 2336 C C . LYS A 1 290 ? 35.687 -26.864 2.508 1.00 86.44 290 LYS A C 1
ATOM 2338 O O . LYS A 1 290 ? 36.881 -26.749 2.762 1.00 86.44 290 LYS A O 1
ATOM 2343 N N . ILE A 1 291 ? 34.771 -26.036 3.008 1.00 84.31 291 ILE A N 1
ATOM 2344 C CA . ILE A 1 291 ? 35.086 -24.936 3.932 1.00 84.31 291 ILE A CA 1
ATOM 2345 C C . ILE A 1 291 ? 34.723 -25.372 5.353 1.00 84.31 291 ILE A C 1
ATOM 2347 O O . ILE A 1 291 ? 33.598 -25.794 5.611 1.00 84.31 291 ILE A O 1
ATOM 2351 N N . ARG A 1 292 ? 35.677 -25.273 6.284 1.00 84.38 292 ARG A N 1
ATOM 2352 C CA . ARG A 1 292 ? 35.433 -25.510 7.714 1.00 84.38 292 ARG A CA 1
ATOM 2353 C C . ARG A 1 292 ? 34.997 -24.201 8.367 1.00 84.38 292 ARG A C 1
ATOM 2355 O O . ARG A 1 292 ? 35.800 -23.279 8.462 1.00 84.38 292 ARG A O 1
ATOM 2362 N N . LEU A 1 293 ? 33.753 -24.140 8.834 1.00 82.50 293 LEU A N 1
ATOM 2363 C CA . LEU A 1 293 ? 33.181 -22.938 9.457 1.00 82.50 293 LEU A CA 1
ATOM 2364 C C . LEU A 1 293 ? 33.774 -22.625 10.840 1.00 82.50 293 LEU A C 1
ATOM 2366 O O . LEU A 1 293 ? 33.714 -21.488 11.279 1.00 82.50 293 LEU A O 1
ATOM 2370 N N . ASN A 1 294 ? 34.427 -23.597 11.482 1.00 84.12 294 ASN A N 1
ATOM 2371 C CA . ASN A 1 294 ? 35.123 -23.407 12.762 1.00 84.12 294 ASN A CA 1
ATOM 2372 C C . ASN A 1 294 ? 36.482 -22.691 12.614 1.00 84.12 294 ASN A C 1
ATOM 2374 O O . ASN A 1 294 ? 37.273 -22.676 13.552 1.00 84.12 294 ASN A O 1
ATOM 2378 N N . ASN A 1 295 ? 36.814 -22.183 11.423 1.00 80.81 295 ASN A N 1
ATOM 2379 C CA . ASN A 1 295 ? 38.058 -21.455 11.203 1.00 80.81 295 ASN A CA 1
ATOM 2380 C C . ASN A 1 295 ? 37.975 -20.061 11.840 1.00 80.81 295 ASN A C 1
ATOM 2382 O O . ASN A 1 295 ? 36.939 -19.404 11.777 1.00 80.81 295 ASN A O 1
ATOM 2386 N N . GLN A 1 296 ? 39.093 -19.591 12.387 1.00 76.44 296 GLN A N 1
ATOM 2387 C CA . GLN A 1 296 ? 39.223 -18.268 12.993 1.00 76.44 296 GLN A CA 1
ATOM 2388 C C . GLN A 1 296 ? 38.938 -17.112 12.019 1.00 76.44 296 GLN A C 1
ATOM 2390 O O . GLN A 1 296 ? 38.660 -16.004 12.450 1.00 76.44 296 GLN A O 1
ATOM 2395 N N . THR A 1 297 ? 38.954 -17.358 10.707 1.00 74.06 297 THR A N 1
ATOM 2396 C CA . THR A 1 297 ? 38.515 -16.389 9.691 1.00 74.06 297 THR A CA 1
ATOM 2397 C C . THR A 1 297 ? 37.005 -16.110 9.694 1.00 74.06 297 THR A C 1
ATOM 2399 O O . THR A 1 297 ? 36.587 -15.133 9.070 1.00 74.06 297 THR A O 1
ATOM 2402 N N . PHE A 1 298 ? 36.196 -16.949 10.355 1.00 75.44 298 PHE A N 1
ATOM 2403 C CA . PHE A 1 298 ? 34.735 -16.821 10.457 1.00 75.44 298 PHE A CA 1
ATOM 2404 C C . PHE A 1 298 ? 34.228 -16.513 11.881 1.00 75.44 298 PHE A C 1
ATOM 2406 O O . PHE A 1 298 ? 33.020 -16.336 12.045 1.00 75.44 298 PHE A O 1
ATOM 2413 N N . GLN A 1 299 ? 35.118 -16.458 12.881 1.00 66.25 299 GLN A N 1
ATOM 2414 C CA . GLN A 1 299 ? 34.829 -16.011 14.255 1.00 66.25 299 GLN A CA 1
ATOM 2415 C C . GLN A 1 299 ? 35.073 -14.507 14.393 1.00 66.25 299 GLN A C 1
ATOM 2417 O O . GLN A 1 299 ? 34.281 -13.860 15.111 1.00 66.25 299 GLN A O 1
#